Protein AF-A0A067L7Y5-F1 (afdb_monomer_lite)

Foldseek 3Di:
DPLPPFKAWAEWEDEDQDQPVVVVCCCVVVVWDWDDDDDPPPWDKTWTDDPPHYIYIYTNDDPVDDDDDDDDDPPDDDDDPVPDDDDTDTDIDGPDPVSSVLSVCLVVVVVVCVVPVVVVVNVVSVVVCVVVVNDDPFKKKWFDFPNDIDIFGQVDQPDPCSVQLVVLLVVLVVQLVVVPDDADLVPFDPPDDSVVSSVRLSRHNLNSNVSVQVVRPDQADETEMEIAADDDLRSLQSLLSVQQSSQHWYWYHYPPGIWIHHNSDTPCRSPD

Secondary structure (DSSP, 8-state):
--TTTTEEEEEEEEEES-HHHHHHHHHHHH--EEE-----TTS-EEEEEETTTEEEEEEEPPSS--PPPSPPPS-SPPP-GGGPPP--EEEEEES-HHHHHHHHHHHHHHHHHHHHT-HHHHHHHHHHHHHTT-PPPPPEEEEEETTEEEEEETT---STTHHHHHHHHHHHHHHHHHTT----GGGS-TTS-HHHHHHHGGG-HHHHHHHHHHHHSPTTSPEEEEESSPPPHHHHHHHHHHHHHTT--EEEE-SS-EEEEETTEETTTT--

Organism: Jatropha curcas (NCBI:txid180498)

InterPro domains:
  IPR029068 Glyoxalase/Bleomycin resistance protein/Dihydroxybiphenyl dioxygenase [G3DSA:3.10.180.10] (7-108)
  IPR029068 Glyoxalase/Bleomycin resistance protein/Dihydroxybiphenyl dioxygenase [SSF54593] (8-105)
  IPR032867 DYW domain [PF14432] (180-272)
  IPR037523 Vicinal oxygen chelate (VOC), core domain [PS51819] (8-139)

Radius of gyration: 24.88 Å; chains: 1; bounding box: 66×50×56 Å

Structure (mmCIF, N/CA/C/O backbone):
data_AF-A0A067L7Y5-F1
#
_entry.id   AF-A0A067L7Y5-F1
#
loop_
_atom_site.group_PDB
_atom_site.id
_atom_site.type_symbol
_atom_site.label_atom_id
_atom_site.label_alt_id
_atom_site.label_comp_id
_atom_site.label_asym_id
_atom_site.label_entity_id
_atom_site.label_seq_id
_atom_site.pdbx_PDB_ins_code
_atom_site.Cartn_x
_atom_site.Cartn_y
_atom_site.Cartn_z
_atom_site.occupancy
_atom_site.B_iso_or_equiv
_atom_site.auth_seq_id
_atom_site.auth_comp_id
_atom_site.auth_asym_id
_atom_site.auth_atom_id
_atom_site.pdbx_PDB_model_num
ATOM 1 N N . MET A 1 1 ? 2.069 -1.089 -12.551 1.00 33.53 1 MET A N 1
ATOM 2 C CA . MET A 1 1 ? 1.846 -1.749 -13.857 1.00 33.53 1 MET A CA 1
ATOM 3 C C . MET A 1 1 ? 3.212 -1.995 -14.468 1.00 33.53 1 MET A C 1
ATOM 5 O O . MET A 1 1 ? 4.066 -1.146 -14.261 1.00 33.53 1 MET A O 1
ATOM 9 N N . ALA A 1 2 ? 3.447 -3.137 -15.121 1.00 35.16 2 ALA A N 1
ATOM 10 C CA . ALA A 1 2 ? 4.746 -3.426 -15.728 1.00 35.16 2 ALA A CA 1
ATOM 11 C C . ALA A 1 2 ? 5.119 -2.311 -16.716 1.00 35.16 2 ALA A C 1
ATOM 13 O O . ALA A 1 2 ? 4.357 -2.015 -17.634 1.00 35.16 2 ALA A O 1
ATOM 14 N N . VAL A 1 3 ? 6.277 -1.701 -16.484 1.00 45.34 3 VAL A N 1
ATOM 15 C CA . VAL A 1 3 ? 6.881 -0.612 -17.271 1.00 45.34 3 VAL A CA 1
ATOM 16 C C . VAL A 1 3 ? 7.106 -1.031 -18.731 1.00 45.34 3 VAL A C 1
ATOM 18 O O . VAL A 1 3 ? 7.156 -0.216 -19.641 1.00 45.34 3 VAL A O 1
ATOM 21 N N . ALA A 1 4 ? 7.171 -2.341 -18.951 1.00 49.66 4 ALA A N 1
ATOM 22 C CA . ALA A 1 4 ? 7.561 -3.000 -20.179 1.00 49.66 4 ALA A CA 1
ATOM 23 C C . ALA A 1 4 ? 6.370 -3.572 -20.973 1.00 49.66 4 ALA A C 1
ATOM 25 O O . ALA A 1 4 ? 6.478 -4.663 -21.520 1.00 49.66 4 ALA A O 1
ATOM 26 N N . ARG A 1 5 ? 5.217 -2.884 -21.041 1.00 50.25 5 ARG A N 1
ATOM 27 C CA . ARG A 1 5 ? 4.076 -3.373 -21.855 1.00 50.25 5 ARG A CA 1
ATOM 28 C C . ARG A 1 5 ? 4.406 -3.539 -23.345 1.00 50.25 5 ARG A C 1
ATOM 30 O O . ARG A 1 5 ? 3.686 -4.254 -24.029 1.00 50.25 5 ARG A O 1
ATOM 37 N N . GLU A 1 6 ? 5.490 -2.925 -23.814 1.00 56.00 6 GLU A N 1
ATOM 38 C CA . GLU A 1 6 ? 5.948 -2.982 -25.207 1.00 56.00 6 GLU A CA 1
ATOM 39 C C . GLU A 1 6 ? 7.398 -3.477 -25.340 1.00 56.00 6 GLU A C 1
ATOM 41 O O . GLU A 1 6 ? 7.987 -3.369 -26.415 1.00 56.00 6 GLU A O 1
ATOM 46 N N . ALA A 1 7 ? 7.990 -4.014 -24.262 1.00 59.19 7 ALA A N 1
ATOM 47 C CA . ALA A 1 7 ? 9.317 -4.612 -24.343 1.00 59.19 7 ALA A CA 1
ATOM 48 C C . ALA A 1 7 ? 9.199 -6.109 -24.650 1.00 59.19 7 ALA A C 1
ATOM 50 O O . ALA A 1 7 ? 8.569 -6.855 -23.901 1.00 59.19 7 ALA A O 1
ATOM 51 N N . SER A 1 8 ? 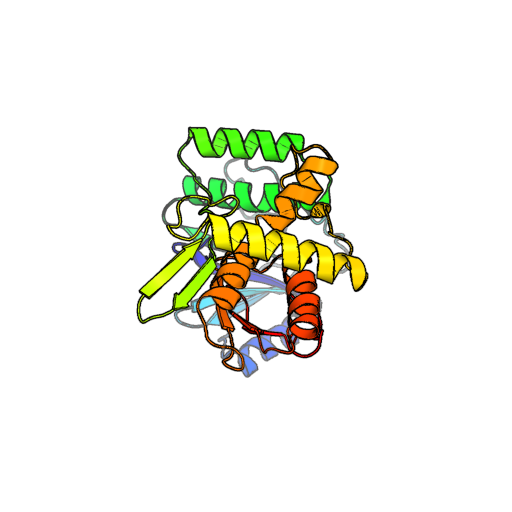9.829 -6.549 -25.734 1.00 65.06 8 SER A N 1
ATOM 52 C CA . SER A 1 8 ? 9.989 -7.964 -26.070 1.00 65.06 8 SER A CA 1
ATOM 53 C C . SER A 1 8 ? 11.386 -8.409 -25.683 1.00 65.06 8 SER A C 1
ATOM 55 O O . SER A 1 8 ? 12.369 -7.864 -26.172 1.00 65.06 8 SER A O 1
ATOM 57 N N . LEU A 1 9 ? 11.487 -9.378 -24.782 1.00 63.19 9 LEU A N 1
ATOM 58 C CA . LEU A 1 9 ? 12.770 -9.946 -24.390 1.00 63.19 9 LEU A CA 1
ATOM 59 C C . LEU A 1 9 ? 13.378 -10.701 -25.580 1.00 63.19 9 LEU A C 1
ATOM 61 O O . LEU A 1 9 ? 12.764 -11.631 -26.085 1.00 63.19 9 LEU A O 1
ATOM 65 N N . ASN A 1 10 ? 14.575 -10.305 -26.013 1.00 69.56 10 ASN A N 1
ATOM 66 C CA . ASN A 1 10 ? 15.262 -10.944 -27.136 1.00 69.56 10 ASN A CA 1
ATOM 67 C C . ASN A 1 10 ? 16.155 -12.070 -26.620 1.00 69.56 10 ASN A C 1
ATOM 69 O O . ASN A 1 10 ? 16.001 -13.231 -27.002 1.00 69.56 10 ASN A O 1
ATOM 73 N N . HIS A 1 11 ? 17.087 -11.722 -25.724 1.00 71.50 11 HIS A N 1
ATOM 74 C CA . HIS A 1 11 ? 17.996 -12.695 -25.137 1.00 71.50 11 HIS A CA 1
ATOM 75 C C . HIS A 1 11 ? 18.518 -12.303 -23.756 1.00 71.50 11 HIS A C 1
ATOM 77 O O . HIS A 1 11 ? 18.558 -11.131 -23.384 1.00 71.50 11 HIS A O 1
ATOM 83 N N . ILE A 1 12 ? 18.964 -13.299 -22.997 1.00 72.31 12 ILE A N 1
ATOM 84 C CA . ILE A 1 12 ? 19.611 -13.136 -21.691 1.00 72.31 12 ILE A CA 1
ATOM 85 C C . ILE A 1 12 ? 21.006 -13.744 -21.757 1.00 72.31 12 ILE A C 1
ATOM 87 O O . ILE A 1 12 ? 21.154 -14.848 -22.263 1.00 72.31 12 ILE A O 1
ATOM 91 N N . SER A 1 13 ? 22.005 -13.063 -21.199 1.00 75.88 13 SER A N 1
ATOM 92 C CA . SER A 1 13 ? 23.342 -13.594 -20.935 1.00 75.88 13 SER A CA 1
ATOM 93 C C . SER A 1 13 ? 23.602 -13.793 -19.465 1.00 75.88 13 SER A C 1
ATOM 95 O O . SER A 1 13 ? 23.349 -12.899 -18.652 1.00 75.88 13 SER A O 1
ATOM 97 N N . ARG A 1 14 ? 24.159 -14.956 -19.136 1.00 77.31 14 ARG A N 1
ATOM 98 C CA . ARG A 1 14 ? 24.498 -15.314 -17.767 1.00 77.31 14 ARG A CA 1
ATOM 99 C C . ARG A 1 14 ? 25.878 -15.946 -17.702 1.00 77.31 14 ARG A C 1
ATOM 101 O O . ARG A 1 14 ? 26.158 -16.904 -18.414 1.00 77.31 14 ARG A O 1
ATOM 108 N N . GLU A 1 15 ? 26.715 -15.460 -16.800 1.00 75.56 15 GLU A N 1
ATOM 109 C CA . GLU A 1 15 ? 28.000 -16.104 -16.533 1.00 75.56 15 GLU A CA 1
ATOM 110 C C . GLU A 1 15 ? 27.865 -17.198 -15.476 1.00 75.56 15 GLU A C 1
ATOM 112 O O . GLU A 1 15 ? 27.112 -17.069 -14.506 1.00 75.56 15 GLU A O 1
ATOM 117 N N . SER A 1 16 ? 28.633 -18.272 -15.637 1.00 74.62 16 SER A N 1
ATOM 118 C CA . SER A 1 16 ? 28.692 -19.372 -14.677 1.00 74.62 16 SER A CA 1
ATOM 119 C C . SER A 1 16 ? 30.093 -19.966 -14.626 1.00 74.62 16 SER A C 1
ATOM 121 O O . SER A 1 16 ? 30.754 -20.103 -15.652 1.00 74.62 16 SER A O 1
ATOM 123 N N . SER A 1 17 ? 30.534 -20.380 -13.437 1.00 76.00 17 SER A N 1
ATOM 124 C CA . SER A 1 17 ? 31.728 -21.228 -13.293 1.00 76.00 17 SER A CA 1
ATOM 125 C C . SER A 1 17 ? 31.505 -22.651 -13.819 1.00 76.00 17 SER A C 1
ATOM 127 O O . SER A 1 17 ? 32.458 -23.396 -13.992 1.00 76.00 17 SER A O 1
ATOM 129 N N . ASP A 1 18 ? 30.247 -23.035 -14.042 1.00 79.81 18 ASP A N 1
ATOM 130 C CA . ASP A 1 18 ? 29.850 -24.321 -14.608 1.00 79.81 18 ASP A CA 1
ATOM 131 C C . ASP A 1 18 ? 28.659 -24.103 -15.552 1.00 79.81 18 ASP A C 1
ATOM 133 O O . ASP A 1 18 ? 27.488 -24.110 -15.153 1.00 79.81 18 ASP A O 1
ATOM 137 N N . ILE A 1 19 ? 28.968 -23.798 -16.814 1.00 83.25 19 ILE A N 1
ATOM 138 C CA . ILE A 1 19 ? 27.959 -23.515 -17.843 1.00 83.25 19 ILE A CA 1
ATOM 139 C C . ILE A 1 19 ? 27.185 -24.767 -18.259 1.00 83.25 19 ILE A C 1
ATOM 141 O O . ILE A 1 19 ? 26.018 -24.655 -18.619 1.00 83.25 19 ILE A O 1
ATOM 145 N N . ARG A 1 20 ? 27.787 -25.962 -18.175 1.00 90.12 20 ARG A N 1
ATOM 146 C CA . ARG A 1 20 ? 27.157 -27.224 -18.598 1.00 90.12 20 ARG A CA 1
ATOM 147 C C . ARG A 1 20 ? 26.095 -27.665 -17.601 1.00 90.12 20 ARG A C 1
ATOM 149 O O . ARG A 1 20 ? 24.975 -27.962 -18.009 1.00 90.12 20 ARG A O 1
ATOM 156 N N . ARG A 1 21 ? 26.399 -27.635 -16.299 1.00 86.56 21 ARG A N 1
ATOM 157 C CA . ARG A 1 21 ? 25.401 -27.910 -15.254 1.00 86.56 21 ARG A CA 1
ATOM 158 C C . ARG A 1 21 ? 24.219 -26.952 -15.349 1.00 86.56 21 ARG A C 1
ATOM 160 O O . ARG A 1 21 ? 23.069 -27.372 -15.238 1.00 86.56 21 ARG A O 1
ATOM 167 N N . LEU A 1 22 ? 24.503 -25.667 -15.551 1.00 81.88 22 LEU A N 1
ATOM 168 C CA . LEU A 1 22 ? 23.469 -24.648 -15.657 1.00 81.88 22 LEU A CA 1
ATOM 169 C C . LEU A 1 22 ? 22.644 -24.796 -16.944 1.00 81.88 22 LEU A C 1
ATOM 171 O O . LEU A 1 22 ? 21.427 -24.638 -16.898 1.00 81.88 22 LEU A O 1
ATOM 175 N N . ALA A 1 23 ? 23.274 -25.160 -18.064 1.00 86.75 23 ALA A N 1
ATOM 176 C CA . ALA A 1 23 ? 22.566 -25.473 -19.300 1.00 86.75 23 ALA A CA 1
ATOM 177 C C . ALA A 1 23 ? 21.599 -26.643 -19.108 1.00 86.75 23 ALA A C 1
ATOM 179 O O . ALA A 1 23 ? 20.427 -26.521 -19.451 1.00 86.75 23 ALA A O 1
ATOM 180 N N . ASN A 1 24 ? 22.055 -27.735 -18.490 1.00 86.50 24 ASN A N 1
ATOM 181 C CA . ASN A 1 24 ? 21.210 -28.898 -18.215 1.00 86.50 24 ASN A CA 1
ATOM 182 C C . ASN A 1 24 ? 20.001 -28.533 -17.351 1.00 86.50 24 ASN A C 1
ATOM 184 O O . ASN A 1 24 ? 18.891 -28.929 -17.679 1.00 86.50 24 ASN A O 1
ATOM 188 N N . PHE A 1 25 ? 20.182 -27.697 -16.324 1.00 85.00 25 PHE A N 1
ATOM 189 C CA . PHE A 1 25 ? 19.064 -27.184 -15.530 1.00 85.00 25 PHE A CA 1
ATOM 190 C C . PHE A 1 25 ? 18.017 -26.456 -16.391 1.00 85.00 25 PHE A C 1
ATOM 192 O O . PHE A 1 25 ? 16.825 -26.716 -16.250 1.00 85.00 25 PHE A O 1
ATOM 199 N N . TYR A 1 26 ? 18.431 -25.574 -17.307 1.00 79.38 26 TYR A N 1
ATOM 200 C CA . TYR A 1 26 ? 17.479 -24.874 -18.179 1.00 79.38 26 TYR A CA 1
ATOM 201 C C . TYR A 1 26 ? 16.801 -25.801 -19.193 1.00 79.38 26 TYR A C 1
ATOM 203 O O . TYR A 1 26 ? 15.614 -25.631 -19.473 1.00 79.38 26 TYR A O 1
ATOM 211 N N . LYS A 1 27 ? 17.518 -26.805 -19.700 1.00 84.62 27 LYS A N 1
ATOM 212 C CA . LYS A 1 27 ? 16.956 -27.828 -20.590 1.00 84.62 27 LYS A CA 1
ATOM 213 C C . LYS A 1 27 ? 15.916 -28.684 -19.859 1.00 84.62 27 LYS A C 1
ATOM 215 O O . LYS A 1 27 ? 14.806 -28.841 -20.347 1.00 84.62 27 LYS A O 1
ATOM 220 N N . GLU A 1 28 ? 16.241 -29.178 -18.666 1.00 81.94 28 GLU A N 1
ATOM 221 C CA . GLU A 1 28 ? 15.386 -30.091 -17.894 1.00 81.94 28 GLU A CA 1
ATOM 222 C C . GLU A 1 28 ? 14.165 -29.401 -17.279 1.00 81.94 28 GLU A C 1
ATOM 224 O O . GLU A 1 28 ? 13.063 -29.942 -17.321 1.00 81.94 28 GLU A O 1
ATOM 229 N N . ILE A 1 29 ? 14.350 -28.214 -16.696 1.00 81.56 29 ILE A N 1
ATOM 230 C CA . ILE A 1 29 ? 13.288 -27.540 -15.937 1.00 81.56 29 ILE A CA 1
ATOM 231 C C . ILE A 1 29 ? 12.410 -26.676 -16.836 1.00 81.56 29 ILE A C 1
ATOM 233 O O . ILE A 1 29 ? 11.205 -26.579 -16.610 1.00 81.56 29 ILE A O 1
ATOM 237 N N . PHE A 1 30 ? 13.008 -26.034 -17.840 1.00 72.81 30 PHE A N 1
ATOM 238 C CA . PHE A 1 30 ? 12.328 -25.033 -18.660 1.00 72.81 30 PHE A CA 1
ATOM 239 C C . PHE A 1 30 ? 12.199 -25.434 -20.132 1.00 72.81 30 PHE A C 1
ATOM 241 O O . PHE A 1 30 ? 11.603 -24.683 -20.897 1.00 72.81 30 PHE A O 1
ATOM 248 N N . GLY A 1 31 ? 12.718 -26.600 -20.532 1.00 80.50 31 GLY A N 1
ATOM 249 C CA . GLY A 1 31 ? 12.566 -27.114 -21.893 1.00 80.50 31 GLY A CA 1
ATOM 250 C C . GLY A 1 31 ? 13.371 -26.352 -22.945 1.00 80.50 31 GLY A C 1
ATOM 251 O O . GLY A 1 31 ? 12.973 -26.323 -24.104 1.00 80.50 31 GLY A O 1
ATOM 252 N N . PHE A 1 32 ? 14.472 -25.700 -22.561 1.00 86.25 32 PHE A N 1
ATOM 253 C CA . PHE A 1 32 ? 15.358 -25.058 -23.533 1.00 86.25 32 PHE A CA 1
ATOM 254 C C . PHE A 1 32 ? 16.038 -26.092 -24.438 1.00 86.25 32 PHE A C 1
ATOM 256 O O . PHE A 1 32 ? 16.391 -27.188 -24.003 1.00 86.25 32 PHE A O 1
ATOM 263 N N . GLU A 1 33 ? 16.307 -25.695 -25.675 1.00 89.19 33 GLU A N 1
ATOM 264 C CA . GLU A 1 33 ? 17.065 -26.474 -26.651 1.00 89.19 33 GLU A CA 1
ATOM 265 C C . GLU A 1 33 ? 18.444 -25.850 -26.852 1.00 89.19 33 GLU A C 1
ATOM 267 O O . GLU A 1 33 ? 18.574 -24.634 -26.943 1.00 89.19 33 GLU A O 1
ATOM 272 N N . GLU A 1 34 ? 19.490 -26.669 -26.906 1.00 88.62 34 GLU A N 1
ATOM 273 C CA . GLU A 1 34 ? 20.844 -26.184 -27.183 1.00 88.62 34 GLU A CA 1
ATOM 274 C C . GLU A 1 34 ? 21.022 -25.981 -28.687 1.00 88.62 34 GLU A C 1
ATOM 276 O O . GLU A 1 34 ? 20.722 -26.881 -29.470 1.00 88.62 34 GLU A O 1
ATOM 281 N N . ILE A 1 35 ? 21.496 -24.798 -29.076 1.00 86.38 35 ILE A N 1
ATOM 282 C CA . ILE A 1 35 ? 21.742 -24.419 -30.470 1.00 86.38 35 ILE A CA 1
ATOM 283 C C . ILE A 1 35 ? 23.236 -24.198 -30.702 1.00 86.38 35 ILE A C 1
ATOM 285 O O . ILE A 1 35 ? 24.003 -23.986 -29.760 1.00 86.38 35 ILE A O 1
ATOM 289 N N . GLU A 1 36 ? 23.650 -24.244 -31.967 1.00 82.44 36 GLU A N 1
ATOM 290 C CA . GLU A 1 36 ? 25.042 -24.012 -32.347 1.00 82.44 36 GLU A CA 1
ATOM 291 C C . GLU A 1 36 ? 25.484 -22.596 -31.949 1.00 82.44 36 GLU A C 1
ATOM 293 O O . GLU A 1 36 ? 24.812 -21.605 -32.245 1.00 82.44 36 GLU A O 1
ATOM 298 N N . SER A 1 37 ? 26.616 -22.511 -31.252 1.00 74.38 37 SER A N 1
ATOM 299 C CA . SER A 1 37 ? 27.244 -21.252 -30.859 1.00 74.38 37 SER A CA 1
ATOM 300 C C . SER A 1 37 ? 28.522 -21.025 -31.671 1.00 74.38 37 SER A C 1
ATOM 302 O O . SER A 1 37 ? 29.263 -21.989 -31.881 1.00 74.38 37 SER A O 1
ATOM 304 N N . PRO A 1 38 ? 28.842 -19.776 -32.058 1.00 74.50 38 PRO A N 1
ATOM 305 C CA . PRO A 1 38 ? 30.130 -19.445 -32.664 1.00 74.50 38 PRO A CA 1
ATOM 306 C C . PRO A 1 38 ? 31.316 -19.866 -31.785 1.00 74.50 38 PRO A C 1
ATOM 308 O O . PRO A 1 38 ? 31.192 -19.947 -30.562 1.00 74.50 38 PRO A O 1
ATOM 311 N N . ASP A 1 39 ? 32.475 -20.095 -32.399 1.00 74.19 39 ASP A N 1
ATOM 312 C CA . ASP A 1 39 ? 33.712 -20.321 -31.652 1.00 74.19 39 ASP A CA 1
ATOM 313 C C . ASP A 1 39 ? 34.230 -18.991 -31.081 1.00 74.19 39 ASP A C 1
ATOM 315 O O . ASP A 1 39 ? 34.485 -18.034 -31.815 1.00 74.19 39 ASP A O 1
ATOM 319 N N . PHE A 1 40 ? 34.363 -18.932 -29.756 1.00 66.62 40 PHE A N 1
ATOM 320 C CA . PHE A 1 40 ? 34.821 -17.753 -29.019 1.00 66.62 40 PHE A CA 1
ATOM 321 C C . PHE A 1 40 ? 36.263 -17.896 -28.500 1.00 66.62 40 PHE A C 1
ATOM 323 O O . PHE A 1 40 ? 36.704 -17.078 -27.684 1.00 66.62 40 PHE A O 1
ATOM 330 N N . GLY A 1 41 ? 37.012 -18.896 -28.978 1.00 75.81 41 GLY A N 1
ATOM 331 C CA . GLY A 1 41 ? 38.415 -19.108 -28.639 1.00 75.81 41 GLY A CA 1
ATOM 332 C C . GLY A 1 41 ? 38.595 -19.652 -27.222 1.00 75.81 41 GLY A C 1
ATOM 333 O O . GLY A 1 41 ? 38.224 -20.784 -26.928 1.00 75.81 41 GLY A O 1
ATOM 334 N N . GLU A 1 42 ? 39.190 -18.859 -26.328 1.00 69.00 42 GLU A N 1
ATOM 335 C CA . GLU A 1 42 ? 39.604 -19.316 -24.988 1.00 69.00 42 GLU A CA 1
ATOM 336 C C . GLU A 1 42 ? 38.450 -19.564 -24.001 1.00 69.00 42 GLU A C 1
ATOM 338 O O . GLU A 1 42 ? 38.674 -20.144 -22.940 1.00 69.00 42 GLU A O 1
ATOM 343 N N . PHE A 1 43 ? 37.222 -19.151 -24.328 1.00 67.56 43 PHE A N 1
ATOM 344 C CA . PHE A 1 43 ? 36.071 -19.243 -23.428 1.00 67.56 43 PHE A CA 1
ATOM 345 C C . PHE A 1 43 ? 34.956 -20.075 -24.033 1.00 67.56 43 PHE A C 1
ATOM 347 O O . PHE A 1 43 ? 34.591 -19.907 -25.198 1.00 67.56 43 PHE A O 1
ATOM 354 N N . LYS A 1 44 ? 34.346 -20.923 -23.207 1.00 78.88 44 LYS A N 1
ATOM 355 C CA . LYS A 1 44 ? 33.189 -21.709 -23.629 1.00 78.88 44 LYS A CA 1
ATOM 356 C C . LYS A 1 44 ? 31.899 -20.915 -23.477 1.00 78.88 44 LYS A C 1
ATOM 358 O O . LYS A 1 44 ? 31.668 -20.245 -22.469 1.00 78.88 44 LYS A O 1
ATOM 363 N N . VAL A 1 45 ? 31.024 -21.054 -24.466 1.00 80.81 45 VAL A N 1
ATOM 364 C CA . VAL A 1 45 ? 29.679 -20.482 -24.454 1.00 80.81 45 VAL A CA 1
ATOM 365 C C . VAL A 1 45 ? 28.686 -21.572 -24.848 1.00 80.81 45 VAL A C 1
ATOM 367 O O . VAL A 1 45 ? 28.975 -22.378 -25.725 1.00 80.81 45 VAL A O 1
ATOM 370 N N . ILE A 1 46 ? 27.531 -21.627 -24.185 1.00 83.19 46 ILE A N 1
ATOM 371 C CA . ILE A 1 46 ? 26.411 -22.490 -24.586 1.00 83.19 46 ILE A CA 1
ATOM 372 C C . ILE A 1 46 ? 25.236 -21.596 -24.944 1.00 83.19 46 ILE A C 1
ATOM 374 O O . ILE A 1 46 ? 24.800 -20.800 -24.111 1.00 83.19 46 ILE A O 1
ATOM 378 N N . TRP A 1 47 ? 24.728 -21.719 -26.169 1.00 85.62 47 TRP A N 1
ATOM 379 C CA . TRP A 1 47 ? 23.513 -21.038 -26.601 1.00 85.62 47 TRP A CA 1
ATOM 380 C C . TRP A 1 47 ? 22.322 -21.971 -26.441 1.00 85.62 47 TRP A C 1
ATOM 382 O O . TRP A 1 47 ? 22.340 -23.126 -26.858 1.00 85.62 47 TRP A O 1
ATOM 392 N N . LEU A 1 48 ? 21.286 -21.454 -25.805 1.00 81.88 48 LEU A N 1
ATOM 393 C CA . LEU A 1 48 ? 20.032 -22.123 -25.545 1.00 81.88 48 LEU A CA 1
ATOM 394 C C . LEU A 1 48 ? 18.911 -21.293 -26.163 1.00 81.88 48 LEU A C 1
ATOM 396 O O . LEU A 1 48 ? 18.900 -20.069 -26.052 1.00 81.88 48 LEU A O 1
ATOM 400 N N . ASN A 1 49 ? 17.943 -21.949 -26.775 1.00 83.25 49 ASN A N 1
ATOM 401 C CA . ASN A 1 49 ? 16.760 -21.321 -27.327 1.00 83.25 49 ASN A CA 1
ATOM 402 C C . ASN A 1 49 ? 15.523 -21.908 -26.657 1.00 83.25 49 ASN A C 1
ATOM 404 O O . ASN A 1 49 ? 15.386 -23.127 -26.566 1.00 83.25 49 ASN A O 1
ATOM 408 N N . LEU A 1 50 ? 14.620 -21.042 -26.206 1.00 80.94 50 LEU A N 1
ATOM 409 C CA . LEU A 1 50 ? 13.267 -21.446 -25.856 1.00 80.94 50 LEU A CA 1
ATOM 410 C C . LEU A 1 50 ? 12.353 -21.006 -27.004 1.00 80.94 50 LEU A C 1
ATOM 412 O O . LEU A 1 50 ? 12.135 -19.798 -27.162 1.00 80.94 50 LEU A O 1
ATOM 416 N N . PRO A 1 51 ? 11.847 -21.943 -27.829 1.00 74.50 51 PRO A N 1
ATOM 417 C CA . PRO A 1 51 ? 11.076 -21.603 -29.016 1.00 74.50 51 PRO A CA 1
ATOM 418 C C . PRO A 1 51 ? 9.942 -20.620 -28.711 1.00 74.50 51 PRO A C 1
ATOM 420 O O . PRO A 1 51 ? 9.175 -20.814 -27.772 1.00 74.50 51 PRO A O 1
ATOM 423 N N . GLN A 1 52 ? 9.833 -19.570 -29.530 1.00 62.22 52 GLN A N 1
ATOM 424 C CA . GLN A 1 52 ? 8.808 -18.516 -29.433 1.00 62.22 52 GLN A CA 1
ATOM 425 C C . GLN A 1 52 ? 8.883 -17.620 -28.180 1.00 62.22 52 GLN A C 1
ATOM 427 O O . GLN A 1 52 ? 7.998 -16.787 -27.992 1.00 62.22 52 GLN A O 1
ATOM 432 N N . ALA A 1 53 ? 9.923 -17.750 -27.349 1.00 72.88 53 ALA A N 1
ATOM 433 C CA . ALA A 1 53 ? 10.106 -16.923 -26.159 1.00 72.88 53 ALA A CA 1
ATOM 434 C C . ALA A 1 53 ? 11.340 -16.016 -26.269 1.00 72.88 53 ALA A C 1
ATOM 436 O O . ALA A 1 53 ? 11.191 -14.826 -26.525 1.00 72.88 53 ALA A O 1
ATOM 437 N N . PHE A 1 54 ? 12.541 -16.554 -26.047 1.00 73.88 54 PHE A N 1
ATOM 438 C CA . PHE A 1 54 ? 13.799 -15.801 -26.065 1.00 73.88 54 PHE A CA 1
ATOM 439 C C . PHE A 1 54 ? 15.007 -16.748 -26.086 1.00 73.88 54 PHE A C 1
ATOM 441 O O . PHE A 1 54 ? 14.902 -17.926 -25.728 1.00 73.88 54 PHE A O 1
ATOM 448 N N . SER A 1 55 ? 16.174 -16.209 -26.437 1.00 78.25 55 SER A N 1
ATOM 449 C CA . SER A 1 55 ? 17.444 -16.945 -26.409 1.00 78.25 55 SER A CA 1
ATOM 450 C C . SER A 1 55 ? 18.210 -16.711 -25.102 1.00 78.25 55 SER A C 1
ATOM 452 O O . SER A 1 55 ? 18.191 -15.628 -24.524 1.00 78.25 55 SER A O 1
ATOM 454 N N . LEU A 1 56 ? 18.930 -17.711 -24.615 1.00 75.81 56 LEU A N 1
ATOM 455 C CA . LEU A 1 56 ? 19.788 -17.627 -23.437 1.00 75.81 56 LEU A CA 1
ATOM 456 C C . LEU A 1 56 ? 21.186 -18.105 -23.808 1.00 75.81 56 LEU A C 1
ATOM 458 O O . LEU A 1 56 ? 21.355 -19.241 -24.225 1.00 75.81 56 LEU A O 1
ATOM 462 N N . HIS A 1 57 ? 22.202 -17.279 -23.596 1.00 77.62 57 HIS A N 1
ATOM 463 C CA . HIS A 1 57 ? 23.596 -17.712 -23.712 1.00 77.62 57 HIS A CA 1
ATOM 464 C C . HIS A 1 57 ? 24.299 -17.725 -22.359 1.00 77.62 57 HIS A C 1
ATOM 466 O O . HIS A 1 57 ? 24.165 -16.806 -21.550 1.00 77.62 57 HIS A O 1
ATOM 472 N N . LEU A 1 58 ? 25.008 -18.821 -22.096 1.00 77.12 58 LEU A N 1
ATOM 473 C CA . LEU A 1 58 ? 25.743 -19.066 -20.863 1.00 77.12 58 LEU A CA 1
ATOM 474 C C . LEU A 1 58 ? 27.231 -18.965 -21.141 1.00 77.12 58 LEU A C 1
ATOM 476 O O . LEU A 1 58 ? 27.745 -19.718 -21.963 1.00 77.12 58 LEU A O 1
ATOM 480 N N . ILE A 1 59 ? 27.907 -18.058 -20.447 1.00 78.88 59 ILE A N 1
ATOM 481 C CA . ILE A 1 59 ? 29.318 -17.745 -20.680 1.00 78.88 59 ILE A CA 1
ATOM 482 C C . ILE A 1 59 ? 30.155 -18.308 -19.530 1.00 78.88 59 ILE A C 1
ATOM 484 O O . ILE A 1 59 ? 29.816 -18.139 -18.354 1.00 78.88 59 ILE A O 1
ATOM 488 N N . GLU A 1 60 ? 31.239 -19.005 -19.864 1.00 74.50 60 GLU A N 1
ATOM 489 C CA . GLU A 1 60 ? 32.189 -19.517 -18.882 1.00 74.50 60 GLU A CA 1
ATOM 490 C C . GLU A 1 60 ? 32.860 -18.368 -18.133 1.00 74.50 60 GLU A C 1
ATOM 492 O O . GLU A 1 60 ? 33.414 -17.437 -18.721 1.00 74.50 60 GLU A O 1
ATOM 497 N N . ARG A 1 61 ? 32.804 -18.433 -16.804 1.00 67.56 61 ARG A N 1
ATOM 498 C CA . ARG A 1 61 ? 33.416 -17.430 -15.943 1.00 67.56 61 ARG A CA 1
ATOM 499 C C . ARG A 1 61 ? 34.930 -17.633 -15.890 1.00 67.56 61 ARG A C 1
ATOM 501 O O . ARG A 1 61 ? 35.398 -18.648 -15.383 1.00 67.56 61 ARG A O 1
ATOM 508 N N . SER A 1 62 ? 35.689 -16.627 -16.320 1.00 61.44 62 SER A N 1
ATOM 509 C CA . SER A 1 62 ? 37.143 -16.587 -16.131 1.00 61.44 62 SER A CA 1
ATOM 510 C C . SER A 1 62 ? 37.506 -16.348 -14.663 1.00 61.44 62 SER A C 1
ATOM 512 O O . SER A 1 62 ? 37.004 -15.415 -14.036 1.00 61.44 62 SER A O 1
ATOM 514 N N . SER A 1 63 ? 38.418 -17.154 -14.118 1.00 51.09 63 SER A N 1
ATOM 515 C CA . SER A 1 63 ? 38.962 -16.992 -12.761 1.00 51.09 63 SER A CA 1
ATOM 516 C C . SER A 1 63 ? 40.010 -15.875 -12.646 1.00 51.09 63 SER A C 1
ATOM 518 O O . SER A 1 63 ? 40.369 -15.489 -11.535 1.00 51.09 63 SER A O 1
ATOM 520 N N . ILE A 1 64 ? 40.491 -15.346 -13.776 1.00 54.12 64 ILE A N 1
ATOM 521 C CA . ILE A 1 64 ? 41.577 -14.354 -13.847 1.00 54.12 64 ILE A CA 1
ATOM 522 C C . ILE A 1 64 ? 41.015 -12.926 -13.987 1.00 54.12 64 ILE A C 1
ATOM 524 O O . ILE A 1 64 ? 41.686 -11.944 -13.669 1.00 54.12 64 ILE A O 1
ATOM 528 N N . THR A 1 65 ? 39.754 -12.788 -14.406 1.00 50.31 65 THR A N 1
ATOM 529 C CA . THR A 1 65 ? 39.137 -11.492 -14.702 1.00 50.31 65 THR A CA 1
ATOM 530 C C . THR A 1 65 ? 38.317 -10.996 -13.507 1.00 50.31 65 THR A C 1
ATOM 532 O O . THR A 1 65 ? 37.261 -11.542 -13.190 1.00 50.31 65 THR A O 1
ATOM 535 N N . LYS A 1 66 ? 38.775 -9.930 -12.835 1.00 42.75 66 LYS A N 1
ATOM 536 C CA . LYS A 1 66 ? 37.926 -9.164 -11.906 1.00 42.75 66 LYS A CA 1
ATOM 537 C C . LYS A 1 66 ? 36.930 -8.345 -12.729 1.00 42.75 66 LYS A C 1
ATOM 539 O O . LYS A 1 66 ? 37.329 -7.415 -13.420 1.00 42.75 66 LYS A O 1
ATOM 544 N N . LEU A 1 67 ? 35.652 -8.697 -12.652 1.00 42.97 67 LEU A N 1
ATOM 545 C CA . LEU A 1 67 ? 34.565 -7.945 -13.280 1.00 42.97 67 LEU A CA 1
ATOM 546 C C . LEU A 1 67 ? 34.211 -6.730 -12.405 1.00 42.97 67 LEU A C 1
ATOM 548 O O . LEU A 1 67 ? 33.937 -6.927 -11.219 1.00 42.97 67 LEU A O 1
ATOM 552 N N . PRO A 1 68 ? 34.193 -5.494 -12.929 1.00 37.94 68 PRO A N 1
ATOM 553 C CA . PRO A 1 68 ? 33.500 -4.395 -12.269 1.00 37.94 68 PRO A CA 1
ATOM 554 C C . PRO A 1 68 ? 31.986 -4.460 -12.551 1.00 37.94 68 PRO A C 1
ATOM 556 O O . PRO A 1 68 ? 31.566 -4.666 -13.688 1.00 37.94 68 PRO A O 1
ATOM 559 N N . GLU A 1 69 ? 31.168 -4.267 -11.513 1.00 37.53 69 GLU A N 1
ATOM 560 C CA . GLU A 1 69 ? 29.718 -4.039 -11.616 1.00 37.53 69 GLU A CA 1
ATOM 561 C C . GLU A 1 69 ? 29.426 -2.530 -11.778 1.00 37.53 69 GLU A C 1
ATOM 563 O O . GLU A 1 69 ? 29.987 -1.718 -11.044 1.00 37.53 69 GLU A O 1
ATOM 568 N N . GLY A 1 70 ? 28.512 -2.145 -12.683 1.00 37.34 70 GLY A N 1
ATOM 569 C CA . GLY A 1 70 ? 27.906 -0.795 -12.730 1.00 37.34 70 GLY A CA 1
ATOM 570 C C . GLY A 1 70 ? 28.145 0.023 -14.015 1.00 37.34 70 GLY A C 1
ATOM 571 O O . GLY A 1 70 ? 29.067 -0.272 -14.763 1.00 37.34 70 GLY A O 1
ATOM 572 N N . PRO A 1 71 ? 27.286 1.017 -14.322 1.00 34.91 71 PRO A N 1
ATOM 573 C CA . PRO A 1 71 ? 26.797 1.317 -15.672 1.00 34.91 71 PRO A CA 1
ATOM 574 C C . PRO A 1 71 ? 27.805 2.077 -16.545 1.00 34.91 71 PRO A C 1
ATOM 576 O O . PRO A 1 71 ? 28.356 3.092 -16.124 1.00 34.91 71 PRO A O 1
ATOM 579 N N . TYR A 1 72 ? 27.984 1.645 -17.797 1.00 36.16 72 TYR A N 1
ATOM 580 C CA . TYR A 1 72 ? 28.714 2.429 -18.797 1.00 36.16 72 TYR A CA 1
ATOM 581 C C . TYR A 1 72 ? 27.781 3.414 -19.521 1.00 36.16 72 TYR A C 1
ATOM 583 O O . TYR A 1 72 ? 26.634 3.099 -19.842 1.00 36.16 72 TYR A O 1
ATOM 591 N N . SER A 1 73 ? 28.298 4.624 -19.737 1.00 38.91 73 SER A N 1
ATOM 592 C CA . SER A 1 73 ? 27.631 5.800 -20.306 1.00 38.91 73 SER A CA 1
ATOM 593 C C . SER A 1 73 ? 27.103 5.576 -21.730 1.00 38.91 73 SER A C 1
ATOM 595 O O . SER A 1 73 ? 27.823 5.099 -22.604 1.00 38.91 73 SER A O 1
ATOM 597 N N . ALA A 1 74 ? 25.870 6.020 -21.989 1.00 34.91 74 ALA A N 1
ATOM 598 C CA . ALA A 1 74 ? 25.186 5.983 -23.287 1.00 34.91 74 ALA A CA 1
ATOM 599 C C . ALA A 1 74 ? 25.672 7.059 -24.290 1.00 34.91 74 ALA A C 1
ATOM 601 O O . ALA A 1 74 ? 24.873 7.608 -25.044 1.00 34.91 74 ALA A O 1
ATOM 602 N N . THR A 1 75 ? 26.963 7.408 -24.291 1.00 33.19 75 THR A N 1
ATOM 603 C CA . THR A 1 75 ? 27.507 8.523 -25.095 1.00 33.19 75 THR A CA 1
ATOM 604 C C . THR A 1 75 ? 28.392 8.100 -26.269 1.00 33.19 75 THR A C 1
ATOM 606 O O . THR A 1 75 ? 29.144 8.923 -26.785 1.00 33.19 75 THR A O 1
ATOM 609 N N . SER A 1 76 ? 28.327 6.856 -26.749 1.00 36.53 76 SER A N 1
ATOM 610 C CA . SER A 1 76 ? 28.950 6.531 -28.041 1.00 36.53 76 SER A CA 1
ATOM 611 C C . SER A 1 76 ? 28.199 5.466 -28.838 1.00 36.53 76 SER A C 1
ATOM 613 O O . SER A 1 76 ? 27.827 4.439 -28.267 1.00 36.53 76 SER A O 1
ATOM 615 N N . PRO A 1 77 ? 27.987 5.686 -30.151 1.00 36.69 77 PRO A N 1
ATOM 616 C CA . PRO A 1 77 ? 27.557 4.636 -31.061 1.00 36.69 77 PRO A CA 1
ATOM 617 C C . PRO A 1 77 ? 28.630 3.540 -31.115 1.00 36.69 77 PRO A C 1
ATOM 619 O O . PRO A 1 77 ? 29.828 3.811 -31.062 1.00 36.69 77 PRO A O 1
ATOM 622 N N . VAL A 1 78 ? 28.155 2.300 -31.155 1.00 37.66 78 VAL A N 1
ATOM 623 C CA . VAL A 1 78 ? 28.898 1.051 -30.949 1.00 37.66 78 VAL A CA 1
ATOM 624 C C . VAL A 1 78 ? 30.189 0.981 -31.783 1.00 37.66 78 VAL A C 1
ATOM 626 O O . VAL A 1 78 ? 30.143 0.947 -33.011 1.00 37.66 78 VAL A O 1
ATOM 629 N N . LEU A 1 79 ? 31.333 0.916 -31.092 1.00 37.94 79 LEU A N 1
ATOM 630 C CA . LEU A 1 79 ? 32.582 0.335 -31.598 1.00 37.94 79 LEU A CA 1
ATOM 631 C C . LEU A 1 79 ? 32.418 -1.188 -31.699 1.00 37.94 79 LEU A C 1
ATOM 633 O O . LEU A 1 79 ? 31.707 -1.774 -30.886 1.00 37.94 79 LEU A O 1
ATOM 637 N N . ASP A 1 80 ? 33.077 -1.780 -32.700 1.00 43.16 80 ASP A N 1
ATOM 638 C CA . ASP A 1 80 ? 33.195 -3.217 -32.999 1.00 43.16 80 ASP A CA 1
ATOM 639 C C . ASP A 1 80 ? 32.786 -4.160 -31.829 1.00 43.16 80 ASP A C 1
ATOM 641 O O . ASP A 1 80 ? 33.390 -4.094 -30.751 1.00 43.16 80 ASP A O 1
ATOM 645 N N . PRO A 1 81 ? 31.782 -5.051 -32.019 1.00 42.50 81 PRO A N 1
ATOM 646 C CA . PRO A 1 81 ? 31.277 -5.982 -30.999 1.00 42.50 81 PRO A CA 1
ATOM 647 C C . PRO A 1 81 ? 32.344 -6.827 -30.289 1.00 42.50 81 PRO A C 1
ATOM 649 O O . PRO A 1 81 ? 32.091 -7.339 -29.196 1.00 42.50 81 PRO A O 1
ATOM 652 N N . SER A 1 82 ? 33.532 -6.966 -30.883 1.00 39.81 82 SER A N 1
ATOM 653 C CA . SER A 1 82 ? 34.695 -7.633 -30.291 1.00 39.81 82 SER A CA 1
ATOM 654 C C . SER A 1 82 ? 35.198 -6.976 -28.989 1.00 39.81 82 SER A C 1
ATOM 656 O O . SER A 1 82 ? 35.838 -7.651 -28.178 1.00 39.81 82 SER A O 1
ATOM 658 N N . HIS A 1 83 ? 34.852 -5.707 -28.734 1.00 40.09 83 HIS A N 1
ATOM 659 C CA . HIS A 1 83 ? 35.303 -4.922 -27.576 1.00 40.09 83 HIS A CA 1
ATOM 660 C C . HIS A 1 83 ? 34.259 -4.739 -26.462 1.00 40.09 83 HIS A C 1
ATOM 662 O O . HIS A 1 83 ? 34.529 -4.046 -25.477 1.00 40.09 83 HIS A O 1
ATOM 668 N N . LEU A 1 84 ? 33.074 -5.347 -26.576 1.00 41.75 84 LEU A N 1
ATOM 669 C CA . LEU A 1 84 ? 32.050 -5.248 -25.534 1.00 41.75 84 LEU A CA 1
ATOM 670 C C . LEU A 1 84 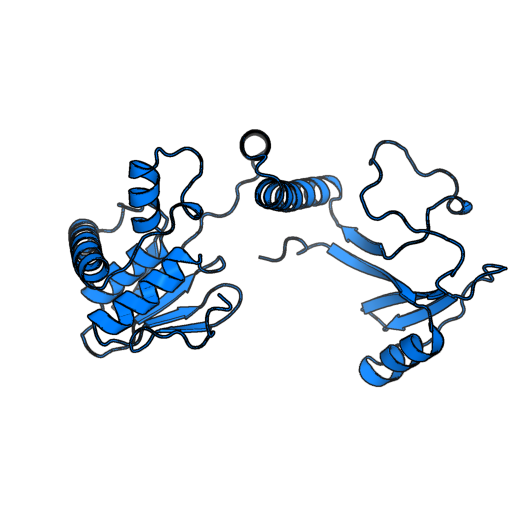? 32.484 -6.019 -24.266 1.00 41.75 84 LEU A C 1
ATOM 672 O O . LEU A 1 84 ? 32.777 -7.217 -24.354 1.00 41.75 84 LEU A O 1
ATOM 676 N N . PRO A 1 85 ? 32.514 -5.380 -23.076 1.00 48.00 85 PRO A N 1
ATOM 677 C CA . PRO A 1 85 ? 32.851 -6.061 -21.832 1.00 48.00 85 PRO A CA 1
ATOM 678 C C . PRO A 1 85 ? 31.766 -7.088 -21.49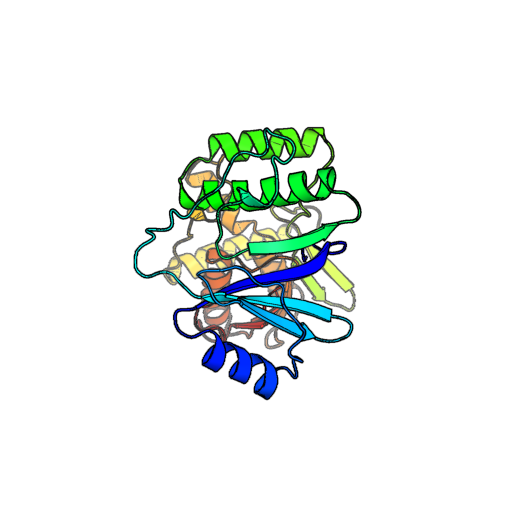1 1.00 48.00 85 PRO A C 1
ATOM 680 O O . PRO A 1 85 ? 30.575 -6.780 -21.419 1.00 48.00 85 PRO A O 1
ATOM 683 N N . ARG A 1 86 ? 32.198 -8.339 -21.325 1.00 57.59 86 ARG A N 1
ATOM 684 C CA . ARG A 1 86 ? 31.335 -9.507 -21.128 1.00 57.59 86 ARG A CA 1
ATOM 685 C C . ARG A 1 86 ? 30.945 -9.583 -19.649 1.00 57.59 86 ARG A C 1
ATOM 687 O O . ARG A 1 86 ? 31.815 -9.577 -18.787 1.00 57.59 86 ARG A O 1
ATOM 694 N N . GLY A 1 87 ? 29.635 -9.563 -19.404 1.00 53.25 87 GLY A N 1
ATOM 695 C CA . GLY A 1 87 ? 28.980 -9.600 -18.097 1.00 53.25 87 GLY A CA 1
ATOM 696 C C . GLY A 1 87 ? 27.519 -10.045 -18.246 1.00 53.25 87 GLY A C 1
ATOM 697 O O . GLY A 1 87 ? 27.006 -10.161 -19.368 1.00 53.25 87 GLY A O 1
ATOM 698 N N . HIS A 1 88 ? 26.836 -10.292 -17.123 1.00 56.44 88 HIS A N 1
ATOM 699 C CA . HIS A 1 88 ? 25.406 -10.620 -17.113 1.00 56.44 88 HIS A CA 1
ATOM 700 C C . HIS A 1 88 ? 24.600 -9.480 -17.750 1.00 56.44 88 HIS A C 1
ATOM 702 O O . HIS A 1 88 ? 24.611 -8.360 -17.243 1.00 56.44 88 HIS A O 1
ATOM 708 N N . HIS A 1 89 ? 23.893 -9.757 -18.845 1.00 62.91 89 HIS A N 1
ATOM 709 C CA . HIS A 1 89 ? 23.105 -8.744 -19.545 1.00 62.91 89 HIS A CA 1
ATOM 710 C C . HIS A 1 89 ? 21.776 -9.298 -20.044 1.00 62.91 89 HIS A C 1
ATOM 712 O O . HIS A 1 89 ? 21.621 -10.493 -20.276 1.00 62.91 89 HIS A O 1
ATOM 718 N N . ILE A 1 90 ? 20.812 -8.404 -20.222 1.00 62.78 90 ILE A N 1
ATOM 719 C CA . ILE A 1 90 ? 19.486 -8.711 -20.747 1.00 62.78 90 ILE A CA 1
ATOM 720 C C . ILE A 1 90 ? 19.276 -7.797 -21.950 1.00 62.78 90 ILE A C 1
ATOM 722 O O . ILE A 1 90 ? 19.411 -6.581 -21.831 1.00 62.78 90 ILE A O 1
ATOM 726 N N . CYS A 1 91 ? 18.970 -8.379 -23.104 1.00 61.81 91 CYS A N 1
ATOM 727 C CA . CYS A 1 91 ? 18.622 -7.661 -24.319 1.00 61.81 91 CYS A CA 1
ATOM 728 C C . CYS A 1 91 ? 17.127 -7.804 -24.580 1.00 61.81 91 CYS A C 1
ATOM 730 O O . CYS A 1 91 ? 16.576 -8.904 -24.559 1.00 61.81 91 CYS A O 1
ATOM 732 N N . PHE A 1 92 ? 16.472 -6.690 -24.863 1.00 62.19 92 PHE A N 1
ATOM 733 C CA . PHE A 1 92 ? 15.066 -6.636 -25.223 1.00 62.19 92 PHE A CA 1
ATOM 734 C C . PHE A 1 92 ? 14.873 -5.573 -26.308 1.00 62.19 92 PHE A C 1
ATOM 736 O O . PHE A 1 92 ? 15.646 -4.620 -26.410 1.00 62.19 92 PHE A O 1
ATOM 743 N N . SER A 1 93 ? 13.844 -5.748 -27.125 1.00 61.09 93 SER A N 1
ATOM 744 C CA . SER A 1 93 ? 13.388 -4.785 -28.121 1.00 61.09 93 SER A CA 1
ATOM 745 C C . SER A 1 93 ? 12.247 -3.969 -27.544 1.00 61.09 93 SER A C 1
ATOM 747 O O . SER A 1 93 ? 11.406 -4.511 -26.832 1.00 61.09 93 SER A O 1
ATOM 749 N N . VAL A 1 94 ? 12.186 -2.686 -27.877 1.00 60.22 94 VAL A N 1
ATOM 750 C CA . VAL A 1 94 ? 11.075 -1.802 -27.511 1.00 60.22 94 VAL A CA 1
ATOM 751 C C . VAL A 1 94 ? 10.597 -1.065 -28.751 1.00 60.22 94 VAL A C 1
ATOM 753 O O . VAL A 1 94 ? 11.400 -0.674 -29.593 1.00 60.22 94 VAL A O 1
ATOM 756 N N . SER A 1 95 ? 9.287 -0.879 -28.852 1.00 65.19 95 SER A N 1
ATOM 757 C CA . SER A 1 95 ? 8.609 -0.089 -29.893 1.00 65.19 95 SER A CA 1
ATOM 758 C C . SER A 1 95 ? 9.103 1.362 -29.964 1.00 65.19 95 SER A C 1
ATOM 760 O O . SER A 1 95 ? 9.167 1.945 -31.044 1.00 65.19 95 SER A O 1
ATOM 762 N N . ASN A 1 96 ? 9.449 1.949 -28.813 1.00 69.25 96 ASN A N 1
ATOM 763 C CA . ASN A 1 96 ? 9.921 3.321 -28.680 1.00 69.25 96 ASN A CA 1
ATOM 764 C C . ASN A 1 96 ? 11.056 3.391 -27.648 1.00 69.25 96 ASN A C 1
ATOM 766 O O . ASN A 1 96 ? 10.823 3.396 -26.436 1.00 69.25 96 ASN A O 1
ATOM 770 N N . PHE A 1 97 ? 12.292 3.436 -28.147 1.00 58.72 97 PHE A N 1
ATOM 771 C CA . PHE A 1 97 ? 13.497 3.449 -27.321 1.00 58.72 97 PHE A CA 1
ATOM 772 C C . PHE A 1 97 ? 13.569 4.671 -26.403 1.00 58.72 97 PHE A C 1
ATOM 774 O O . PHE A 1 97 ? 13.832 4.513 -25.214 1.00 58.72 97 PHE A O 1
ATOM 781 N N . ASP A 1 98 ? 13.270 5.867 -26.910 1.00 61.47 98 ASP A N 1
ATOM 782 C CA . ASP A 1 98 ? 13.375 7.106 -26.133 1.00 61.47 98 ASP A CA 1
ATOM 783 C C . ASP A 1 98 ? 12.371 7.146 -24.981 1.00 61.47 98 ASP A C 1
ATOM 785 O O . ASP A 1 98 ? 12.739 7.430 -23.840 1.00 61.47 98 ASP A O 1
ATOM 789 N N . SER A 1 99 ? 11.114 6.782 -25.245 1.00 60.75 99 SER A N 1
ATOM 790 C CA . SER A 1 99 ? 10.074 6.696 -24.214 1.00 60.75 99 SER A CA 1
ATOM 791 C C . SER A 1 99 ? 10.415 5.642 -23.158 1.00 60.75 99 SER A C 1
ATOM 793 O O . SER A 1 99 ? 10.266 5.873 -21.953 1.00 60.75 99 SER A O 1
ATOM 795 N N . PHE A 1 100 ? 10.937 4.495 -23.591 1.00 59.06 100 PHE A N 1
ATOM 796 C CA . PHE A 1 100 ? 11.319 3.418 -22.691 1.00 59.06 100 PHE A CA 1
ATOM 797 C C . PHE A 1 100 ? 12.539 3.777 -21.832 1.00 59.06 100 PHE A C 1
ATOM 799 O O . PHE A 1 100 ? 12.521 3.550 -20.623 1.00 59.06 100 PHE A O 1
ATOM 806 N N . VAL A 1 101 ? 13.573 4.391 -22.414 1.00 57.56 101 VAL A N 1
ATOM 807 C CA . VAL A 1 101 ? 14.750 4.884 -21.684 1.00 57.56 101 VAL A CA 1
ATOM 808 C C . VAL A 1 101 ? 14.363 5.988 -20.711 1.00 57.56 101 VAL A C 1
ATOM 810 O O . VAL A 1 101 ? 14.849 5.980 -19.582 1.00 57.56 101 VAL A O 1
ATOM 813 N N . GLN A 1 102 ? 13.476 6.911 -21.095 1.00 56.78 102 GLN A N 1
ATOM 814 C CA . GLN A 1 102 ? 12.934 7.897 -20.161 1.00 56.78 102 GLN A CA 1
ATOM 815 C C . GLN A 1 102 ? 12.232 7.198 -18.996 1.00 56.78 102 GLN A C 1
ATOM 817 O O . GLN A 1 102 ? 12.552 7.479 -17.847 1.00 56.78 102 GLN A O 1
ATOM 822 N N . THR A 1 103 ? 11.375 6.212 -19.260 1.00 59.81 103 THR A N 1
ATOM 823 C CA . THR A 1 103 ? 10.657 5.475 -18.206 1.00 59.81 103 THR A CA 1
ATOM 824 C C . THR A 1 103 ? 11.585 4.648 -17.306 1.00 59.81 103 THR A C 1
ATOM 826 O O . THR A 1 103 ? 11.424 4.640 -16.088 1.00 59.81 103 THR A O 1
ATOM 829 N N . LEU A 1 104 ? 12.624 4.019 -17.858 1.00 57.00 104 LEU A N 1
ATOM 830 C CA . LEU A 1 104 ? 13.644 3.338 -17.058 1.00 57.00 104 LEU A CA 1
ATOM 831 C C . LEU A 1 104 ? 14.484 4.306 -16.227 1.00 57.00 104 LEU A C 1
ATOM 833 O O . LEU A 1 104 ? 14.776 4.006 -15.071 1.00 57.00 104 LEU A O 1
ATOM 837 N N . LYS A 1 105 ? 14.866 5.463 -16.781 1.00 54.50 105 LYS A N 1
ATOM 838 C CA . LYS A 1 105 ? 15.555 6.520 -16.028 1.00 54.50 105 LYS A CA 1
ATOM 839 C C . LYS A 1 105 ? 14.684 7.002 -14.871 1.00 54.50 105 LYS A C 1
ATOM 841 O O . LYS A 1 105 ? 15.193 7.168 -13.774 1.00 54.50 105 LYS A O 1
ATOM 846 N N . ILE A 1 106 ? 13.377 7.140 -15.079 1.00 53.72 106 ILE A N 1
ATOM 847 C CA . ILE A 1 106 ? 12.401 7.506 -14.045 1.00 53.72 106 ILE A CA 1
ATOM 848 C C . ILE A 1 106 ? 12.392 6.494 -12.891 1.00 53.72 106 ILE A C 1
ATOM 850 O O . ILE A 1 106 ? 12.445 6.884 -11.721 1.00 53.72 106 ILE A O 1
ATOM 854 N N . ASP A 1 107 ? 12.330 5.198 -13.194 1.00 53.56 107 ASP A N 1
ATOM 855 C CA . ASP A 1 107 ? 12.260 4.162 -12.161 1.00 53.56 107 ASP A CA 1
ATOM 856 C C . ASP A 1 107 ? 13.609 3.928 -11.474 1.00 53.56 107 ASP A C 1
ATOM 858 O O . ASP A 1 107 ? 13.662 3.831 -10.247 1.00 53.56 107 ASP A O 1
ATOM 862 N N . MET A 1 108 ? 14.710 3.913 -12.234 1.00 52.91 108 MET A N 1
ATOM 863 C CA . MET A 1 108 ? 16.060 3.770 -11.684 1.00 52.91 108 MET A CA 1
ATOM 864 C C . MET A 1 108 ? 16.494 4.977 -10.862 1.00 52.91 108 MET A C 1
ATOM 866 O O . MET A 1 108 ? 17.157 4.793 -9.849 1.00 52.91 108 MET A O 1
ATOM 870 N N . LEU A 1 109 ? 16.118 6.198 -11.243 1.00 49.81 109 LEU A N 1
ATOM 871 C CA . LEU A 1 109 ? 16.486 7.394 -10.491 1.00 49.81 109 LEU A CA 1
ATOM 872 C C . LEU A 1 109 ? 15.663 7.530 -9.205 1.00 49.81 109 LEU A C 1
ATOM 874 O O . LEU A 1 109 ? 16.209 7.915 -8.178 1.00 49.81 109 LEU A O 1
ATOM 878 N N . ASN A 1 110 ? 14.388 7.118 -9.209 1.00 46.59 110 ASN A N 1
ATOM 879 C CA . ASN A 1 110 ? 13.631 6.977 -7.962 1.00 46.59 110 ASN A CA 1
ATOM 880 C C . ASN A 1 110 ? 14.255 5.908 -7.047 1.00 46.59 110 ASN A C 1
ATOM 882 O O . ASN A 1 110 ? 14.379 6.146 -5.850 1.00 46.59 110 ASN A O 1
ATOM 886 N N . LEU A 1 111 ? 14.680 4.760 -7.589 1.00 42.19 111 LEU A N 1
ATOM 887 C CA . LEU A 1 111 ? 15.333 3.701 -6.812 1.00 42.19 111 LEU A CA 1
ATOM 888 C C . LEU A 1 111 ? 16.706 4.145 -6.270 1.00 42.19 111 LEU A C 1
ATOM 890 O O . LEU A 1 111 ? 17.002 3.942 -5.097 1.00 42.19 111 LEU A O 1
ATOM 894 N N . ALA A 1 112 ? 17.524 4.802 -7.095 1.00 47.75 112 ALA A N 1
ATOM 895 C CA . ALA A 1 112 ? 18.837 5.316 -6.714 1.00 47.75 112 ALA A CA 1
ATOM 896 C C . ALA A 1 112 ? 18.736 6.450 -5.686 1.00 47.75 112 ALA A C 1
ATOM 898 O O . ALA A 1 112 ? 19.522 6.480 -4.744 1.00 47.75 112 ALA A O 1
ATOM 899 N N . ALA A 1 113 ? 17.745 7.337 -5.807 1.00 46.44 113 ALA A N 1
ATOM 900 C CA . ALA A 1 113 ? 17.483 8.376 -4.815 1.00 46.44 113 ALA A CA 1
ATOM 901 C C . ALA A 1 113 ? 17.048 7.791 -3.463 1.00 46.44 113 ALA A C 1
ATOM 903 O O . ALA A 1 113 ? 17.547 8.242 -2.434 1.00 46.44 113 ALA A O 1
ATOM 904 N N . ILE A 1 114 ? 16.218 6.735 -3.470 1.00 45.19 114 ILE A N 1
ATOM 905 C CA . ILE A 1 114 ? 15.866 5.960 -2.267 1.00 45.19 114 ILE A CA 1
ATOM 906 C C . ILE A 1 114 ? 17.110 5.325 -1.635 1.00 45.19 114 ILE A C 1
ATOM 908 O O . ILE A 1 114 ? 17.256 5.341 -0.417 1.00 45.19 114 ILE A O 1
ATOM 912 N N . CYS A 1 115 ? 18.023 4.783 -2.444 1.00 40.12 115 CYS A N 1
ATOM 913 C CA . CYS A 1 115 ? 19.224 4.112 -1.946 1.00 40.12 115 CYS A CA 1
ATOM 914 C C . CYS A 1 115 ? 20.366 5.062 -1.535 1.00 40.12 115 CYS A C 1
ATOM 916 O O . CYS A 1 115 ? 21.238 4.638 -0.781 1.00 40.12 115 CYS A O 1
ATOM 918 N N . GLN A 1 116 ? 20.403 6.308 -2.026 1.00 48.06 116 GLN A N 1
ATOM 919 C CA . GLN A 1 116 ? 21.534 7.239 -1.839 1.00 48.06 116 GLN A CA 1
ATOM 920 C C . GLN A 1 116 ? 21.169 8.548 -1.121 1.00 48.06 116 GLN A C 1
ATOM 922 O O . GLN A 1 116 ? 22.020 9.423 -1.002 1.00 48.06 116 GLN A O 1
ATOM 927 N N . ASN A 1 117 ? 19.927 8.714 -0.654 1.00 51.59 117 ASN A N 1
ATOM 928 C CA . ASN A 1 117 ? 19.425 9.956 -0.049 1.00 51.59 117 ASN A CA 1
ATOM 929 C C . ASN A 1 117 ? 19.545 11.215 -0.941 1.00 51.59 117 ASN A C 1
ATOM 931 O O . ASN A 1 117 ? 19.563 12.343 -0.450 1.00 51.59 117 ASN A O 1
ATOM 935 N N . ARG A 1 118 ? 19.605 11.047 -2.268 1.00 57.47 118 ARG A N 1
ATOM 936 C CA . ARG A 1 118 ? 19.762 12.143 -3.248 1.00 57.47 118 ARG A CA 1
ATOM 937 C C . ARG A 1 118 ? 18.406 12.621 -3.764 1.00 57.47 118 ARG A C 1
ATOM 939 O O . ARG A 1 118 ? 18.044 12.438 -4.924 1.00 57.47 118 ARG A O 1
ATOM 946 N N . TRP A 1 119 ? 17.626 13.187 -2.853 1.00 57.03 119 TRP A N 1
ATOM 947 C CA . TRP A 1 119 ? 16.208 13.488 -3.060 1.00 57.03 119 TRP A CA 1
ATOM 948 C C . TRP A 1 119 ? 15.946 14.733 -3.908 1.00 57.03 119 TRP A C 1
ATOM 950 O O . TRP A 1 119 ? 14.994 14.741 -4.686 1.00 57.03 119 TRP A O 1
ATOM 960 N N . GLU A 1 120 ? 16.813 15.743 -3.825 1.00 54.69 120 GLU A N 1
ATOM 961 C CA . GLU A 1 120 ? 16.718 16.967 -4.635 1.00 54.69 120 GLU A CA 1
ATOM 962 C C . GLU A 1 120 ? 16.792 16.658 -6.139 1.00 54.69 120 GLU A C 1
ATOM 964 O O . GLU A 1 120 ? 16.010 17.178 -6.935 1.00 54.69 120 GLU A O 1
ATOM 969 N N . GLU A 1 121 ? 17.660 15.720 -6.523 1.00 56.94 121 GLU A N 1
ATOM 970 C CA . GLU A 1 121 ? 17.792 15.253 -7.905 1.00 56.94 121 GLU A CA 1
ATOM 971 C C . GLU A 1 121 ? 16.552 14.483 -8.375 1.00 56.94 121 GLU A C 1
ATOM 973 O O . GLU A 1 121 ? 16.101 14.654 -9.507 1.00 56.94 121 GLU A O 1
ATOM 978 N N . ALA A 1 122 ? 15.939 13.682 -7.498 1.00 53.88 122 ALA A N 1
ATOM 979 C CA . ALA A 1 122 ? 14.681 13.008 -7.810 1.00 53.88 122 ALA A CA 1
ATOM 980 C C . ALA A 1 122 ? 13.517 13.991 -7.986 1.00 53.88 122 ALA A C 1
ATOM 982 O O . ALA A 1 122 ? 12.656 13.771 -8.840 1.00 53.88 122 ALA A O 1
ATOM 983 N N . THR A 1 123 ? 13.481 15.073 -7.204 1.00 56.97 123 THR A N 1
ATOM 984 C CA . THR A 1 123 ? 12.482 16.140 -7.351 1.00 56.97 123 THR A CA 1
ATOM 985 C C . THR A 1 123 ? 12.660 16.886 -8.671 1.00 56.97 123 THR A C 1
ATOM 987 O O . THR A 1 123 ? 11.670 17.107 -9.373 1.00 56.97 123 THR A O 1
ATOM 990 N N . LEU A 1 124 ? 13.901 17.197 -9.059 1.00 60.56 124 LEU A N 1
ATOM 991 C CA . LEU A 1 124 ? 14.197 17.835 -10.342 1.00 60.56 124 LEU A CA 1
ATOM 992 C C . LEU A 1 124 ? 13.729 16.968 -11.518 1.00 60.56 124 LEU A C 1
ATOM 994 O O . LEU A 1 124 ? 12.993 17.445 -12.378 1.00 60.56 124 LEU A O 1
ATOM 998 N N . VAL A 1 125 ? 14.040 15.670 -11.497 1.00 55.72 125 VAL A N 1
ATOM 999 C CA . VAL A 1 125 ? 13.601 14.755 -12.558 1.00 55.72 125 VAL A CA 1
ATOM 1000 C C . VAL A 1 125 ? 12.082 14.588 -12.571 1.00 55.72 125 VAL A C 1
ATOM 1002 O O . VAL A 1 125 ? 11.485 14.595 -13.641 1.00 55.72 125 VAL A O 1
ATOM 1005 N N . ARG A 1 126 ? 11.403 14.520 -11.415 1.00 55.69 126 ARG A N 1
ATOM 1006 C CA . ARG A 1 126 ? 9.924 14.514 -11.377 1.00 55.69 126 ARG A CA 1
ATOM 1007 C C . ARG A 1 126 ? 9.315 15.767 -12.000 1.00 55.69 126 ARG A C 1
ATOM 1009 O O . ARG A 1 126 ? 8.246 15.673 -12.599 1.00 55.69 126 ARG A O 1
ATOM 1016 N N . LYS A 1 127 ? 9.962 16.922 -11.845 1.00 60.66 127 LYS A N 1
ATOM 1017 C CA . LYS A 1 127 ? 9.528 18.170 -12.474 1.00 60.66 127 LYS A CA 1
ATOM 1018 C C . LYS A 1 127 ? 9.686 18.098 -13.992 1.00 60.66 127 LYS A C 1
ATOM 1020 O O . LYS A 1 127 ? 8.700 18.285 -14.696 1.00 60.66 127 LYS A O 1
ATOM 1025 N N . GLU A 1 128 ? 10.859 17.694 -14.475 1.00 58.62 128 GLU A N 1
ATOM 1026 C CA . GLU A 1 128 ? 11.112 17.498 -15.911 1.00 58.62 128 GLU A CA 1
ATOM 1027 C C . GLU A 1 128 ? 10.130 16.493 -16.538 1.00 58.62 128 GLU A C 1
ATOM 1029 O O . GLU A 1 128 ? 9.635 16.708 -17.642 1.00 58.62 128 GLU A O 1
ATOM 1034 N N . MET A 1 129 ? 9.767 15.429 -15.811 1.00 52.53 129 MET A N 1
ATOM 1035 C CA . MET A 1 129 ? 8.745 14.464 -16.234 1.00 52.53 129 MET A CA 1
ATOM 1036 C C . MET A 1 129 ? 7.361 15.096 -16.417 1.00 52.53 129 MET A C 1
ATOM 1038 O O . MET A 1 129 ? 6.665 14.778 -17.382 1.00 52.53 129 MET A O 1
ATOM 1042 N N . MET A 1 130 ? 6.943 15.962 -15.485 1.00 56.09 130 MET A N 1
ATOM 1043 C CA . MET A 1 130 ? 5.666 16.673 -15.591 1.00 56.09 130 MET A CA 1
ATOM 1044 C C . MET A 1 130 ? 5.663 17.619 -16.791 1.00 56.09 130 MET A C 1
ATOM 1046 O O . MET A 1 130 ? 4.648 17.691 -17.487 1.00 56.09 130 MET A O 1
ATOM 1050 N N . ASP A 1 131 ? 6.798 18.265 -17.063 1.00 57.91 131 ASP A N 1
ATOM 1051 C CA . ASP A 1 131 ? 6.968 19.191 -18.184 1.00 57.91 131 ASP A CA 1
ATOM 1052 C C . ASP A 1 131 ? 6.855 18.477 -19.545 1.00 57.91 131 ASP A C 1
ATOM 1054 O O . ASP A 1 131 ? 6.293 19.035 -20.487 1.00 57.91 131 ASP A O 1
ATOM 1058 N N . VAL A 1 132 ? 7.283 17.208 -19.644 1.00 52.22 132 VAL A N 1
ATOM 1059 C CA . VAL A 1 132 ? 7.116 16.370 -20.854 1.00 52.22 132 VAL A CA 1
ATOM 1060 C C . VAL A 1 132 ? 5.832 15.525 -20.858 1.00 52.22 132 VAL A C 1
ATOM 1062 O O . VAL A 1 132 ? 5.656 14.641 -21.696 1.00 52.22 132 VAL A O 1
ATOM 1065 N N . GLY A 1 133 ? 4.907 15.783 -19.927 1.00 44.03 133 GLY A N 1
ATOM 1066 C CA . GLY A 1 133 ? 3.590 15.140 -19.876 1.00 44.03 133 GLY A CA 1
ATOM 1067 C C . GLY A 1 133 ? 3.569 13.722 -19.289 1.00 44.03 133 GLY A C 1
ATOM 1068 O O . GLY A 1 133 ? 2.509 13.090 -19.261 1.00 44.03 133 GLY A O 1
ATOM 1069 N N . ILE A 1 134 ? 4.694 13.224 -18.768 1.00 44.12 134 ILE A N 1
ATOM 1070 C CA . ILE A 1 134 ? 4.783 11.919 -18.108 1.00 44.12 134 ILE A CA 1
ATOM 1071 C C . ILE A 1 134 ? 4.272 12.055 -16.671 1.00 44.12 134 ILE A C 1
ATOM 1073 O O . ILE A 1 134 ? 4.961 12.523 -15.765 1.00 44.12 134 ILE A O 1
ATOM 1077 N N . LYS A 1 135 ? 3.035 11.607 -16.441 1.00 48.09 135 LYS A N 1
ATOM 1078 C CA . LYS A 1 135 ? 2.408 11.606 -15.114 1.00 48.09 135 LYS A CA 1
ATOM 1079 C C . LYS A 1 135 ? 2.445 10.207 -14.513 1.00 48.09 135 LYS A C 1
ATOM 1081 O O . LYS A 1 135 ? 1.877 9.266 -15.065 1.00 48.09 135 LYS A O 1
ATOM 1086 N N . LYS A 1 136 ? 3.053 10.069 -13.332 1.00 50.66 136 LYS A N 1
ATOM 1087 C CA . LYS A 1 136 ? 2.874 8.867 -12.510 1.00 50.66 136 LYS A CA 1
ATOM 1088 C C . LYS A 1 136 ? 1.399 8.786 -12.111 1.00 50.66 136 LYS A C 1
ATOM 1090 O O . LYS A 1 136 ? 0.860 9.740 -11.556 1.00 50.66 136 LYS A O 1
ATOM 1095 N N . GLY A 1 137 ? 0.743 7.662 -12.398 1.00 51.47 137 GLY A N 1
ATOM 1096 C CA . GLY A 1 137 ? -0.642 7.449 -11.978 1.00 51.47 137 GLY A CA 1
ATOM 1097 C C . GLY A 1 137 ? -0.773 7.616 -10.462 1.00 51.47 137 GLY A C 1
ATOM 1098 O O . GLY A 1 137 ? 0.009 7.028 -9.710 1.00 51.47 137 GLY A O 1
ATOM 1099 N N . ALA A 1 138 ? -1.739 8.424 -10.017 1.00 66.50 138 ALA A N 1
ATOM 1100 C CA . ALA A 1 138 ? -1.981 8.645 -8.597 1.00 66.50 138 ALA A CA 1
ATOM 1101 C C . ALA A 1 138 ? -2.281 7.311 -7.893 1.00 66.50 138 ALA A C 1
ATOM 1103 O O . ALA A 1 138 ? -2.990 6.446 -8.421 1.00 66.50 138 ALA A O 1
ATOM 1104 N N . GLY A 1 139 ? -1.730 7.130 -6.693 1.00 75.00 139 GLY A N 1
ATOM 1105 C CA . GLY A 1 139 ? -2.096 6.002 -5.848 1.00 75.00 139 GLY A CA 1
ATOM 1106 C C . GLY A 1 139 ? -3.559 6.136 -5.442 1.00 75.00 139 GLY A C 1
ATOM 1107 O O . GLY A 1 139 ? -3.915 7.095 -4.762 1.00 75.00 139 GLY A O 1
ATOM 1108 N N . CYS A 1 140 ? -4.394 5.182 -5.839 1.00 84.00 140 CYS A N 1
ATOM 1109 C CA . CYS A 1 140 ? -5.813 5.177 -5.519 1.00 84.00 140 CYS A CA 1
ATOM 1110 C C . CYS A 1 140 ? -6.213 3.868 -4.849 1.00 84.00 140 CYS A C 1
ATOM 1112 O O . CYS A 1 140 ? -5.734 2.788 -5.211 1.00 84.00 140 CYS A O 1
ATOM 1114 N N . SER A 1 141 ? -7.104 3.989 -3.871 1.00 89.56 141 SER A N 1
ATOM 1115 C CA . SER A 1 141 ? -7.721 2.861 -3.181 1.00 89.56 141 SER A CA 1
ATOM 1116 C C . SER A 1 141 ? -9.222 2.909 -3.390 1.00 89.56 141 SER A C 1
ATOM 1118 O O . SER A 1 141 ? -9.805 3.990 -3.415 1.00 89.56 141 SER A O 1
ATOM 1120 N N . TRP A 1 142 ? -9.863 1.757 -3.534 1.00 94.38 142 TRP A N 1
ATOM 1121 C CA . TRP A 1 142 ? -11.307 1.699 -3.714 1.00 94.38 142 TRP A CA 1
ATOM 1122 C C . TRP A 1 142 ? -11.937 0.498 -3.032 1.00 94.38 142 TRP A C 1
ATOM 1124 O O . TRP A 1 142 ? -11.296 -0.528 -2.800 1.00 94.38 142 TRP A O 1
ATOM 1134 N N . LEU A 1 143 ? -13.224 0.632 -2.728 1.00 93.50 143 LEU A N 1
ATOM 1135 C CA . LEU A 1 143 ? -14.053 -0.435 -2.186 1.00 93.50 143 LEU A CA 1
ATOM 1136 C C . LEU A 1 143 ? -15.477 -0.342 -2.727 1.00 93.50 143 LEU A C 1
ATOM 1138 O O . LEU A 1 143 ? -15.880 0.680 -3.281 1.00 93.50 143 LEU A O 1
ATOM 1142 N N . THR A 1 144 ? -16.240 -1.421 -2.565 1.00 90.56 144 THR A N 1
ATOM 1143 C CA . THR A 1 144 ? -17.661 -1.450 -2.932 1.00 90.56 144 THR A CA 1
ATOM 1144 C C . THR A 1 144 ? -18.523 -1.381 -1.679 1.00 90.56 144 THR A C 1
ATOM 1146 O O . THR A 1 144 ? -18.367 -2.203 -0.778 1.00 90.56 144 THR A O 1
ATOM 1149 N N . ALA A 1 145 ? -19.452 -0.428 -1.632 1.00 87.50 145 ALA A N 1
ATOM 1150 C CA . ALA A 1 145 ? -20.457 -0.303 -0.580 1.00 87.50 145 ALA A CA 1
ATOM 1151 C C . ALA A 1 145 ? -21.803 0.072 -1.212 1.00 87.50 145 ALA A C 1
ATOM 1153 O O . ALA A 1 145 ? -21.845 0.865 -2.148 1.00 87.50 145 ALA A O 1
ATOM 1154 N N . LYS A 1 146 ? -22.909 -0.515 -0.732 1.00 84.62 146 LYS A N 1
ATOM 1155 C CA . LYS A 1 146 ? -24.272 -0.257 -1.253 1.00 84.62 146 LYS A CA 1
ATOM 1156 C C . LYS A 1 146 ? -24.357 -0.324 -2.795 1.00 84.62 146 LYS A C 1
ATOM 1158 O O . LYS A 1 146 ? -24.955 0.541 -3.430 1.00 84.62 146 LYS A O 1
ATOM 1163 N N . ASN A 1 147 ? -23.724 -1.340 -3.392 1.00 83.31 147 ASN A N 1
ATOM 1164 C CA . ASN A 1 147 ? -23.631 -1.565 -4.845 1.00 83.31 147 ASN A CA 1
ATOM 1165 C C . ASN A 1 147 ? -22.991 -0.420 -5.655 1.00 83.31 147 ASN A C 1
ATOM 1167 O O . ASN A 1 147 ? -23.231 -0.302 -6.855 1.00 83.31 147 ASN A O 1
ATOM 1171 N N . ARG A 1 148 ? -22.159 0.416 -5.029 1.00 87.00 148 ARG A N 1
ATOM 1172 C CA . ARG A 1 148 ? -21.371 1.453 -5.703 1.00 87.00 148 ARG A CA 1
ATOM 1173 C C . ARG A 1 148 ? -19.895 1.300 -5.377 1.00 87.00 148 ARG A C 1
ATOM 1175 O O . ARG A 1 148 ? -19.534 0.913 -4.266 1.00 87.00 148 ARG A O 1
ATOM 1182 N N . VAL A 1 149 ? -19.048 1.600 -6.357 1.00 90.19 149 VAL A N 1
ATOM 1183 C CA . VAL A 1 149 ? -17.597 1.669 -6.170 1.00 90.19 149 VAL A CA 1
ATOM 1184 C C . VAL A 1 149 ? -17.241 3.076 -5.713 1.00 90.19 149 VAL A C 1
ATOM 1186 O O . VAL A 1 149 ? -17.618 4.052 -6.357 1.00 90.19 149 VAL A O 1
ATOM 1189 N N . HIS A 1 150 ? -16.506 3.164 -4.611 1.00 91.38 150 HIS A N 1
ATOM 1190 C CA . HIS A 1 150 ? -15.999 4.411 -4.054 1.00 91.38 150 HIS A CA 1
ATOM 1191 C C . HIS A 1 150 ? -14.483 4.413 -4.190 1.00 91.38 150 HIS A C 1
ATOM 1193 O O . HIS A 1 150 ? -13.828 3.492 -3.701 1.00 91.38 150 HIS A O 1
ATOM 1199 N N . VAL A 1 151 ? -13.948 5.416 -4.881 1.00 90.12 151 VAL A N 1
ATOM 1200 C CA . VAL A 1 151 ? -12.520 5.558 -5.179 1.00 90.12 151 VAL A CA 1
ATOM 1201 C C . VAL A 1 151 ? -11.988 6.756 -4.413 1.00 90.12 151 VAL A C 1
ATOM 1203 O O . VAL A 1 151 ? -12.621 7.805 -4.417 1.00 90.12 151 VAL A O 1
ATOM 1206 N N . PHE A 1 152 ? -10.828 6.589 -3.791 1.00 88.19 152 PHE A N 1
ATOM 1207 C CA . PHE A 1 152 ? -10.171 7.608 -2.987 1.00 88.19 152 PHE A CA 1
ATOM 1208 C C . PHE A 1 152 ? -8.734 7.799 -3.456 1.00 88.19 152 PHE A C 1
ATOM 1210 O O . PHE A 1 152 ? -8.031 6.831 -3.773 1.00 88.19 152 PHE A O 1
ATOM 1217 N N . GLN A 1 153 ? -8.290 9.050 -3.461 1.00 85.31 153 GLN A N 1
ATOM 1218 C CA . GLN A 1 153 ? -6.891 9.433 -3.649 1.00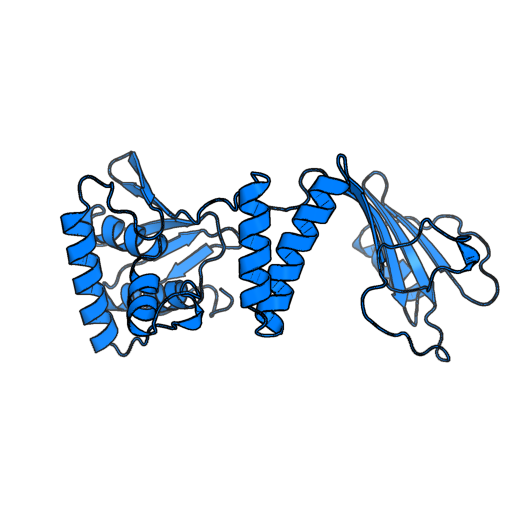 85.31 153 GLN A CA 1
ATOM 1219 C C . GLN A 1 153 ? -6.302 9.957 -2.336 1.00 85.31 153 GLN A C 1
ATOM 1221 O O . GLN A 1 153 ? -7.016 10.141 -1.351 1.00 85.31 153 GLN A O 1
ATOM 1226 N N . ALA A 1 154 ? -4.984 10.153 -2.292 1.00 81.19 154 ALA A N 1
ATOM 1227 C CA . ALA A 1 154 ? -4.380 10.811 -1.140 1.00 81.19 154 ALA A CA 1
ATOM 1228 C C . ALA A 1 154 ? -4.922 12.247 -1.013 1.00 81.19 154 ALA A C 1
ATOM 1230 O O . ALA A 1 154 ? -5.075 12.925 -2.029 1.00 81.19 154 ALA A O 1
ATOM 1231 N N . LYS A 1 155 ? -5.221 12.689 0.216 1.00 79.88 155 LYS A N 1
ATOM 1232 C CA . LYS A 1 155 ? -5.846 13.999 0.522 1.00 79.88 155 LYS A CA 1
ATOM 1233 C C . LYS A 1 155 ? -7.213 14.242 -0.128 1.00 79.88 155 LYS A C 1
ATOM 1235 O O . LYS A 1 155 ? -7.645 15.387 -0.242 1.00 79.88 155 LYS A O 1
ATOM 1240 N N . ASP A 1 156 ? -7.898 13.191 -0.563 1.00 78.25 156 ASP A N 1
ATOM 1241 C CA . ASP A 1 156 ? -9.200 13.335 -1.203 1.00 78.25 156 ASP A CA 1
ATOM 1242 C C . ASP A 1 156 ? -10.263 13.820 -0.207 1.00 78.25 156 ASP A C 1
ATOM 1244 O O . ASP A 1 156 ? -10.507 13.195 0.827 1.00 78.25 156 ASP A O 1
ATOM 1248 N N . THR A 1 157 ? -10.899 14.940 -0.542 1.00 85.62 157 THR A N 1
ATOM 1249 C CA . THR A 1 157 ? -11.989 15.562 0.220 1.00 85.62 157 THR A CA 1
ATOM 1250 C C . THR A 1 157 ? -13.284 15.672 -0.585 1.00 85.62 157 THR A C 1
ATOM 1252 O O . THR A 1 157 ? -14.269 16.223 -0.097 1.00 85.62 157 THR A O 1
ATOM 1255 N N . SER A 1 158 ? -13.311 15.134 -1.810 1.00 85.81 158 SER A N 1
ATOM 1256 C CA . SER A 1 158 ? -14.411 15.303 -2.769 1.00 85.81 158 SER A CA 1
ATOM 1257 C C . SER A 1 158 ? -15.637 14.431 -2.475 1.00 85.81 158 SER A C 1
ATOM 1259 O O . SER A 1 158 ? -16.718 14.652 -3.023 1.00 85.81 158 SER A O 1
ATOM 1261 N N . HIS A 1 159 ? -15.485 13.426 -1.612 1.00 91.94 159 HIS A N 1
ATOM 1262 C CA . HIS A 1 159 ? -16.544 12.474 -1.311 1.00 91.94 159 HIS A CA 1
ATOM 1263 C C . HIS A 1 159 ? -17.703 13.126 -0.533 1.00 91.94 159 HIS A C 1
ATOM 1265 O O . HIS A 1 159 ? -17.484 13.873 0.415 1.00 91.94 159 HIS A O 1
ATOM 1271 N N . ALA A 1 160 ? -18.953 12.772 -0.853 1.00 91.81 160 ALA A N 1
ATOM 1272 C CA . ALA A 1 160 ? -20.140 13.351 -0.205 1.00 91.81 160 ALA A CA 1
ATOM 1273 C C . ALA A 1 160 ? -20.185 13.149 1.325 1.00 91.81 160 ALA A C 1
ATOM 1275 O O . ALA A 1 160 ? -20.755 13.965 2.036 1.00 91.81 160 ALA A O 1
ATOM 1276 N N . MET A 1 161 ? -19.563 12.074 1.820 1.00 92.62 161 MET A N 1
ATOM 1277 C CA . MET A 1 161 ? -19.423 11.764 3.254 1.00 92.62 161 MET A CA 1
ATOM 1278 C C . MET A 1 161 ? -18.053 12.170 3.826 1.00 92.62 161 MET A C 1
ATOM 1280 O O . MET A 1 161 ? -17.530 11.507 4.722 1.00 92.62 161 MET A O 1
ATOM 1284 N N . ASN A 1 162 ? -17.384 13.169 3.239 1.00 92.44 162 ASN A N 1
ATOM 1285 C CA . ASN A 1 162 ? -16.033 13.548 3.658 1.00 92.44 162 ASN A CA 1
ATOM 1286 C C . ASN A 1 162 ? -15.989 13.915 5.148 1.00 92.44 162 ASN A C 1
ATOM 1288 O O . ASN A 1 162 ? -15.082 13.478 5.842 1.00 92.44 162 ASN A O 1
ATOM 1292 N N . TYR A 1 163 ? -16.985 14.640 5.663 1.00 94.31 163 TYR A N 1
ATOM 1293 C CA . TYR A 1 163 ? -17.023 15.028 7.076 1.00 94.31 163 TYR A CA 1
ATOM 1294 C C . TYR A 1 163 ? -16.961 13.813 8.018 1.00 94.31 163 TYR A C 1
ATOM 1296 O O . TYR A 1 163 ? -16.136 13.767 8.931 1.00 94.31 163 TYR A O 1
ATOM 1304 N N . GLU A 1 164 ? -17.771 12.788 7.757 1.00 96.62 164 GLU A N 1
ATOM 1305 C CA . GLU A 1 164 ? -17.801 11.556 8.542 1.00 96.62 164 GLU A CA 1
ATOM 1306 C C . GLU A 1 164 ? -16.509 10.752 8.387 1.00 96.62 164 GLU A C 1
ATOM 1308 O O . GLU A 1 164 ? -16.006 10.193 9.363 1.00 96.62 164 GLU A O 1
ATOM 1313 N N . ILE A 1 165 ? -15.944 10.720 7.176 1.00 95.62 165 ILE A N 1
ATOM 1314 C CA . ILE A 1 165 ? -14.652 10.078 6.906 1.00 95.62 165 ILE A CA 1
ATOM 1315 C C . ILE A 1 165 ? -13.544 10.751 7.725 1.00 95.62 165 ILE A C 1
ATOM 1317 O O . ILE A 1 165 ? -12.781 10.052 8.390 1.00 95.62 165 ILE A O 1
ATOM 1321 N N . GLN A 1 166 ? -13.481 12.086 7.739 1.00 92.44 166 GLN A N 1
ATOM 1322 C CA . GLN A 1 166 ? -12.494 12.829 8.526 1.00 92.44 166 GLN A CA 1
ATOM 1323 C C . GLN A 1 166 ? -12.659 12.572 10.027 1.00 92.44 166 GLN A C 1
ATOM 1325 O O . GLN A 1 166 ? -11.681 12.283 10.716 1.00 92.44 166 GLN A O 1
ATOM 1330 N N . ALA A 1 167 ? -13.894 12.593 10.536 1.00 94.75 167 ALA A N 1
ATOM 1331 C CA . ALA A 1 167 ? -14.171 12.279 11.936 1.00 94.75 167 ALA A CA 1
ATOM 1332 C C . ALA A 1 167 ? -13.725 10.852 12.309 1.00 94.75 167 ALA A C 1
ATOM 1334 O O . ALA A 1 167 ? -13.132 10.637 13.369 1.00 94.75 167 ALA A O 1
ATOM 1335 N N . MET A 1 168 ? -13.950 9.878 11.422 1.00 95.81 168 MET A N 1
ATOM 1336 C CA . MET A 1 168 ? -13.495 8.501 11.618 1.00 95.81 168 MET A CA 1
ATOM 1337 C C . MET A 1 168 ? -11.966 8.391 11.599 1.00 95.81 168 MET A C 1
ATOM 1339 O O . MET A 1 168 ? -11.401 7.701 12.443 1.00 95.81 168 MET A O 1
ATOM 1343 N N . LEU A 1 169 ? -11.278 9.092 10.693 1.00 93.94 169 LEU A N 1
ATOM 1344 C CA . LEU A 1 169 ? -9.812 9.133 10.669 1.00 93.94 169 LEU A CA 1
ATOM 1345 C C . LEU A 1 169 ? -9.241 9.706 11.971 1.00 93.94 169 LEU A C 1
ATOM 1347 O O . LEU A 1 169 ? -8.303 9.135 12.527 1.00 93.94 169 LEU A O 1
ATOM 1351 N N . VAL A 1 170 ? -9.832 10.786 12.496 1.00 92.75 170 VAL A N 1
ATOM 1352 C CA . VAL A 1 170 ? -9.433 11.368 13.789 1.00 92.75 170 VAL A CA 1
ATOM 1353 C C . VAL A 1 170 ? -9.630 10.361 14.922 1.00 92.75 170 VAL A C 1
ATOM 1355 O O . VAL A 1 170 ? -8.709 10.148 15.712 1.00 92.75 170 VAL A O 1
ATOM 1358 N N . LYS A 1 171 ? -10.785 9.687 14.971 1.00 95.12 171 LYS A N 1
ATOM 1359 C CA . LYS A 1 171 ? -11.063 8.646 15.968 1.00 95.12 171 LYS A CA 1
ATOM 1360 C C . LYS A 1 171 ? -10.018 7.526 15.921 1.00 95.12 171 LYS A C 1
ATOM 1362 O O . LYS A 1 171 ? -9.400 7.225 16.941 1.00 95.12 171 LYS A O 1
ATOM 1367 N N . LEU A 1 172 ? -9.777 6.957 14.738 1.00 94.56 172 LEU A N 1
ATOM 1368 C CA . LEU A 1 172 ? -8.800 5.882 14.549 1.00 94.56 172 LEU A CA 1
ATOM 1369 C C . LEU A 1 172 ? -7.391 6.331 14.943 1.00 94.56 172 LEU A C 1
ATOM 1371 O O . LEU A 1 172 ? -6.667 5.576 15.583 1.00 94.56 172 LEU A O 1
ATOM 1375 N N . ARG A 1 173 ? -7.009 7.574 14.629 1.00 91.31 173 ARG A N 1
ATOM 1376 C CA . ARG A 1 173 ? -5.721 8.147 15.041 1.00 91.31 173 ARG A CA 1
ATOM 1377 C C . ARG A 1 173 ? -5.557 8.174 16.554 1.00 91.31 173 ARG A C 1
ATOM 1379 O O . ARG A 1 173 ? -4.487 7.816 17.047 1.00 91.31 173 ARG A O 1
ATOM 1386 N N . MET A 1 174 ? -6.589 8.581 17.289 1.00 92.56 174 MET A N 1
ATOM 1387 C CA . MET A 1 174 ? -6.546 8.617 18.753 1.00 92.56 174 MET A CA 1
ATOM 1388 C C . MET A 1 174 ? -6.464 7.206 19.349 1.00 92.56 174 MET A C 1
ATOM 1390 O O . MET A 1 174 ? -5.609 6.958 20.198 1.00 92.56 174 MET A O 1
ATOM 1394 N N . GLU A 1 175 ? -7.287 6.271 18.867 1.00 94.81 175 GLU A N 1
ATOM 1395 C CA . GLU A 1 175 ? -7.304 4.879 19.342 1.00 94.81 175 GLU A CA 1
ATOM 1396 C C . GLU A 1 175 ? -5.987 4.153 19.034 1.00 94.81 175 GLU A C 1
ATOM 1398 O O . GLU A 1 175 ? -5.423 3.476 19.892 1.00 94.81 175 GLU A O 1
ATOM 1403 N N . MET A 1 176 ? -5.439 4.346 17.833 1.00 93.88 176 MET A N 1
ATOM 1404 C CA . MET A 1 176 ? -4.150 3.775 17.449 1.00 93.88 176 MET A CA 1
ATOM 1405 C C . MET A 1 176 ? -3.002 4.343 18.280 1.00 93.88 176 MET A C 1
ATOM 1407 O O . MET A 1 176 ? -2.148 3.580 18.732 1.00 93.88 176 MET A O 1
ATOM 1411 N N . LYS A 1 177 ? -2.985 5.660 18.526 1.00 91.88 177 LYS A N 1
ATOM 1412 C CA . LYS A 1 177 ? -1.980 6.287 19.395 1.00 91.88 177 LYS A CA 1
ATOM 1413 C C . LYS A 1 177 ? -2.044 5.712 20.812 1.00 91.88 177 LYS A C 1
ATOM 1415 O O . LYS A 1 177 ? -1.003 5.394 21.377 1.00 91.88 177 LYS A O 1
ATOM 1420 N N . ALA A 1 178 ? -3.246 5.528 21.361 1.00 92.25 178 ALA A N 1
ATOM 1421 C CA . ALA A 1 178 ? -3.435 4.896 22.668 1.00 92.25 178 ALA A CA 1
ATOM 1422 C C . ALA A 1 178 ? -2.965 3.429 22.693 1.00 92.25 178 ALA A C 1
ATOM 1424 O O . ALA A 1 178 ? -2.459 2.965 23.710 1.00 92.25 178 ALA A O 1
ATOM 1425 N N . ALA A 1 179 ? -3.072 2.719 21.566 1.00 91.00 179 ALA A N 1
ATOM 1426 C CA . ALA A 1 179 ? -2.563 1.358 21.404 1.00 91.00 179 ALA A CA 1
ATOM 1427 C C . ALA A 1 179 ? -1.039 1.278 21.160 1.00 91.00 179 ALA A C 1
ATOM 1429 O O . ALA A 1 179 ? -0.504 0.175 21.067 1.00 91.00 179 ALA A O 1
ATOM 1430 N N . GLY A 1 180 ? -0.334 2.412 21.057 1.00 90.88 180 GLY A N 1
ATOM 1431 C CA . GLY A 1 180 ? 1.121 2.464 20.866 1.00 90.88 180 GLY A CA 1
ATOM 1432 C C . GLY A 1 180 ? 1.587 2.528 19.408 1.00 90.88 180 GLY A C 1
ATOM 1433 O O . GLY A 1 180 ? 2.757 2.274 19.131 1.00 90.88 180 GLY A O 1
ATOM 1434 N N . TYR A 1 181 ? 0.706 2.859 18.461 1.00 88.81 181 TYR A N 1
ATOM 1435 C CA . TYR A 1 181 ? 1.110 3.102 17.075 1.00 88.81 181 TYR A CA 1
ATOM 1436 C C . TYR A 1 181 ? 1.944 4.382 16.950 1.00 88.81 181 TYR A C 1
ATOM 1438 O O . TYR A 1 181 ? 1.537 5.454 17.409 1.00 88.81 181 TYR A O 1
ATOM 1446 N N . VAL A 1 182 ? 3.069 4.269 16.246 1.00 84.19 182 VAL A N 1
ATOM 1447 C CA . VAL A 1 182 ? 3.937 5.385 15.863 1.00 84.19 182 VAL A CA 1
ATOM 1448 C C . VAL A 1 182 ? 3.928 5.483 14.334 1.00 84.19 182 VAL A C 1
ATOM 1450 O O . VAL A 1 182 ? 4.300 4.504 13.684 1.00 84.19 182 VAL A O 1
ATOM 1453 N N . PRO A 1 183 ? 3.475 6.609 13.747 1.00 78.69 183 PRO A N 1
ATOM 1454 C CA . PRO A 1 183 ? 3.517 6.802 12.302 1.00 78.69 183 PRO A CA 1
ATOM 1455 C C . PRO A 1 183 ? 4.959 6.800 11.791 1.00 78.69 183 PRO A C 1
ATOM 1457 O O . PRO A 1 183 ? 5.811 7.472 12.371 1.00 78.69 183 PRO A O 1
ATOM 1460 N N . ASP A 1 184 ? 5.214 6.100 10.688 1.00 74.12 184 ASP A N 1
ATOM 1461 C CA . ASP A 1 184 ? 6.518 6.146 10.023 1.00 74.12 184 ASP A CA 1
ATOM 1462 C C . ASP A 1 184 ? 6.505 7.234 8.938 1.00 74.12 184 ASP A C 1
ATOM 1464 O O . ASP A 1 184 ? 5.940 7.070 7.851 1.00 74.12 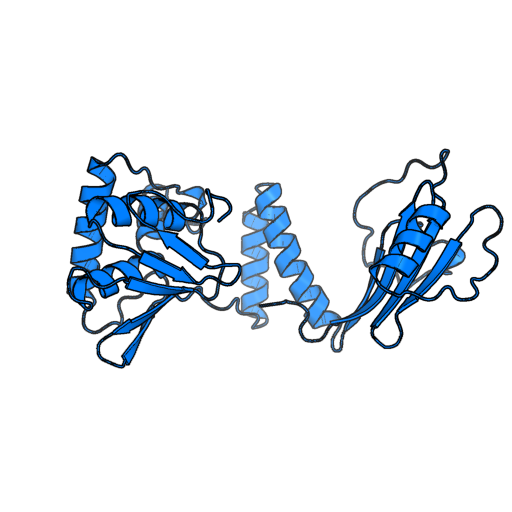184 ASP A O 1
ATOM 1468 N N . THR A 1 185 ? 7.110 8.378 9.260 1.00 67.69 185 THR A N 1
ATOM 1469 C CA . THR A 1 185 ? 7.161 9.572 8.406 1.00 67.69 185 THR A CA 1
ATOM 1470 C C . THR A 1 185 ? 8.068 9.409 7.188 1.00 67.69 185 THR A C 1
ATOM 1472 O O . THR A 1 185 ? 7.959 10.212 6.260 1.00 67.69 185 THR A O 1
ATOM 1475 N N . ASN A 1 186 ? 8.882 8.345 7.114 1.00 66.50 186 ASN A N 1
ATOM 1476 C CA . ASN A 1 186 ? 9.670 8.026 5.916 1.00 66.50 186 ASN A CA 1
ATOM 1477 C C . ASN A 1 186 ? 8.787 7.703 4.699 1.00 66.50 186 ASN A C 1
ATOM 1479 O O . ASN A 1 186 ? 9.263 7.721 3.566 1.00 66.50 186 ASN A O 1
ATOM 1483 N N . TYR A 1 187 ? 7.499 7.413 4.919 1.00 61.81 187 TYR A N 1
ATOM 1484 C CA . TYR A 1 187 ? 6.526 7.142 3.858 1.00 61.81 187 TYR A CA 1
ATOM 1485 C C . TYR A 1 187 ? 5.667 8.353 3.465 1.00 61.81 187 TYR A C 1
ATOM 1487 O O . TYR A 1 187 ? 4.773 8.199 2.631 1.00 61.81 187 TYR A O 1
ATOM 1495 N N . ALA A 1 188 ? 5.908 9.531 4.046 1.00 58.03 188 ALA A N 1
ATOM 1496 C CA . ALA A 1 188 ? 5.280 10.780 3.623 1.00 58.03 188 ALA A CA 1
ATOM 1497 C C . ALA A 1 188 ? 5.944 11.350 2.355 1.00 58.03 188 ALA A C 1
ATOM 1499 O O . ALA A 1 188 ? 7.050 10.960 1.976 1.00 58.03 188 ALA A O 1
ATOM 1500 N N . LEU A 1 189 ? 5.288 12.318 1.704 1.00 54.00 189 LEU A N 1
ATOM 1501 C CA . LEU A 1 189 ? 5.953 13.141 0.690 1.00 54.00 189 LEU A CA 1
ATOM 1502 C C . LEU A 1 189 ? 7.139 13.889 1.327 1.00 54.00 189 LEU A C 1
ATOM 1504 O O . LEU A 1 189 ? 7.044 14.399 2.441 1.00 54.00 189 LEU A O 1
ATOM 1508 N N . TYR A 1 190 ? 8.269 13.912 0.620 1.00 44.19 190 TYR A N 1
ATOM 1509 C CA . TYR A 1 190 ? 9.555 14.356 1.168 1.00 44.19 190 TYR A CA 1
ATOM 1510 C C . TYR A 1 190 ? 9.606 15.864 1.486 1.00 44.19 190 TYR A C 1
ATOM 1512 O O . TYR A 1 190 ? 10.234 16.235 2.477 1.00 44.19 190 TYR A O 1
ATOM 1520 N N . ASP A 1 191 ? 8.878 16.692 0.725 1.00 42.25 191 ASP A N 1
ATOM 1521 C CA . ASP A 1 191 ? 8.838 18.167 0.829 1.00 42.25 191 ASP A CA 1
ATOM 1522 C C . ASP A 1 191 ? 7.857 18.696 1.894 1.00 42.25 191 ASP A C 1
ATOM 1524 O O . ASP A 1 191 ? 7.235 19.738 1.715 1.00 42.25 191 ASP A O 1
ATOM 1528 N N . LEU A 1 192 ? 7.675 17.961 2.989 1.00 43.31 192 LEU A N 1
ATOM 1529 C CA . LEU A 1 192 ? 6.794 18.349 4.091 1.00 43.31 192 LEU A CA 1
ATOM 1530 C C . LEU A 1 192 ? 7.603 18.450 5.390 1.00 43.31 192 LEU A C 1
ATOM 1532 O O . LEU A 1 192 ? 8.510 17.640 5.626 1.00 43.31 192 LEU A O 1
ATOM 1536 N N . GLU A 1 193 ? 7.281 19.427 6.237 1.00 32.59 193 GLU A N 1
ATOM 1537 C CA . GLU A 1 193 ? 7.834 19.504 7.598 1.00 32.59 193 GLU A CA 1
ATOM 1538 C C . GLU A 1 193 ? 7.455 18.242 8.401 1.00 32.59 193 GLU A C 1
ATOM 1540 O O . GLU A 1 193 ? 6.504 17.548 8.050 1.00 32.59 193 GLU A O 1
ATOM 1545 N N . GLU A 1 194 ? 8.173 17.876 9.471 1.00 46.00 194 GLU A N 1
ATOM 1546 C CA . GLU A 1 194 ? 7.904 16.607 10.188 1.00 46.00 194 GLU A CA 1
ATOM 1547 C C . GLU A 1 194 ? 6.454 16.487 10.696 1.00 46.00 194 GLU A C 1
ATOM 1549 O O . GLU A 1 194 ? 5.849 15.414 10.608 1.00 46.00 194 GLU A O 1
ATOM 1554 N N . GLU A 1 195 ? 5.863 17.597 11.146 1.00 40.00 195 GLU A N 1
ATOM 1555 C CA . GLU A 1 195 ? 4.450 17.674 11.538 1.00 40.00 195 GLU A CA 1
ATOM 1556 C C . GLU A 1 195 ? 3.502 17.463 10.347 1.00 40.00 195 GLU A C 1
ATOM 1558 O O . GLU A 1 195 ? 2.491 16.757 10.450 1.00 40.00 195 GLU A O 1
ATOM 1563 N N . GLU A 1 196 ? 3.853 18.001 9.181 1.00 45.16 196 GLU A N 1
ATOM 1564 C CA . GLU A 1 196 ? 3.112 17.808 7.938 1.00 45.16 196 GLU A CA 1
ATOM 1565 C C . GLU A 1 196 ? 3.280 16.383 7.398 1.00 45.16 196 GLU A C 1
ATOM 1567 O O . GLU A 1 196 ? 2.300 15.797 6.950 1.00 45.16 196 GLU A O 1
ATOM 1572 N N . LYS A 1 197 ? 4.458 15.760 7.538 1.00 53.78 197 LYS A N 1
ATOM 1573 C CA . LYS A 1 197 ? 4.714 14.349 7.193 1.00 53.78 197 LYS A CA 1
ATOM 1574 C C . LYS A 1 197 ? 3.893 13.396 8.046 1.00 53.78 197 LYS A C 1
ATOM 1576 O O . LYS A 1 197 ? 3.292 12.455 7.525 1.00 53.78 197 LYS A O 1
ATOM 1581 N N . MET A 1 198 ? 3.823 13.653 9.354 1.00 54.03 198 MET A N 1
ATOM 1582 C CA . MET A 1 198 ? 2.951 12.901 10.259 1.00 54.03 198 MET A CA 1
ATOM 1583 C C . MET A 1 198 ? 1.485 13.023 9.853 1.00 54.03 198 MET A C 1
ATOM 1585 O O . MET A 1 198 ? 0.725 12.074 10.026 1.00 54.03 198 MET A O 1
ATOM 1589 N N . THR A 1 199 ? 1.079 14.176 9.328 1.00 58.38 199 THR A N 1
ATOM 1590 C CA . THR A 1 199 ? -0.297 14.427 8.897 1.00 58.38 199 THR A CA 1
ATOM 1591 C C . THR A 1 199 ? -0.565 13.822 7.507 1.00 58.38 199 THR A C 1
ATOM 1593 O O . THR A 1 199 ? -1.630 13.252 7.277 1.00 58.38 199 THR A O 1
ATOM 1596 N N . GLU A 1 200 ? 0.428 13.821 6.618 1.00 66.06 200 GLU A N 1
ATOM 1597 C CA . GLU A 1 200 ? 0.387 13.265 5.261 1.00 66.06 200 GLU A CA 1
ATOM 1598 C C . GLU A 1 200 ? 0.058 11.776 5.250 1.00 66.06 200 GLU A C 1
ATOM 1600 O O . GLU A 1 200 ? -0.846 11.331 4.538 1.00 66.06 200 GLU A O 1
ATOM 1605 N N . VAL A 1 201 ? 0.752 11.001 6.091 1.00 67.69 201 VAL A N 1
ATOM 1606 C CA . VAL A 1 201 ? 0.568 9.547 6.146 1.00 67.69 201 VAL A CA 1
ATOM 1607 C C . VAL A 1 201 ? -0.835 9.153 6.596 1.00 67.69 201 VAL A C 1
ATOM 1609 O O . VAL A 1 201 ? -1.294 8.050 6.293 1.00 67.69 201 VAL A O 1
ATOM 1612 N N . TRP A 1 202 ? -1.554 10.028 7.305 1.00 77.62 202 TRP A N 1
ATOM 1613 C CA . TRP A 1 202 ? -2.955 9.802 7.675 1.00 77.62 202 TRP A CA 1
ATOM 1614 C C . TRP A 1 202 ? -3.922 9.983 6.512 1.00 77.62 202 TRP A C 1
ATOM 1616 O O . TRP A 1 202 ? -4.968 9.333 6.491 1.00 77.62 202 TRP A O 1
ATOM 1626 N N . TYR A 1 203 ? -3.546 10.783 5.521 1.00 81.69 203 TYR A N 1
ATOM 1627 C CA . TYR A 1 203 ? -4.350 11.051 4.336 1.00 81.69 203 TYR A CA 1
ATOM 1628 C C . TYR A 1 203 ? -3.982 10.172 3.145 1.00 81.69 203 TYR A C 1
ATOM 1630 O O . TYR A 1 203 ? -4.345 10.483 2.012 1.00 81.69 203 TYR A O 1
ATOM 1638 N N . HIS A 1 204 ? -3.305 9.047 3.376 1.00 87.62 204 HIS A N 1
ATOM 1639 C CA . HIS A 1 204 ? -3.146 8.019 2.357 1.00 87.62 204 HIS A CA 1
ATOM 1640 C C . HIS A 1 204 ? -4.507 7.435 1.960 1.00 87.62 204 HIS A C 1
ATOM 1642 O O . HIS A 1 204 ? -5.357 7.144 2.807 1.00 87.62 204 HIS A O 1
ATOM 1648 N N . SER A 1 205 ? -4.685 7.205 0.656 1.00 89.56 205 SER A N 1
ATOM 1649 C CA . SER A 1 205 ? -5.934 6.697 0.071 1.00 89.56 205 SER A CA 1
ATOM 1650 C C . SER A 1 205 ? -6.468 5.431 0.758 1.00 89.56 205 SER A C 1
ATOM 1652 O O . SER A 1 205 ? -7.674 5.234 0.850 1.00 89.56 205 SER A O 1
ATOM 1654 N N . GLU A 1 206 ? -5.568 4.583 1.258 1.00 93.50 206 GLU A N 1
ATOM 1655 C CA . GLU A 1 206 ? -5.840 3.324 1.941 1.00 93.50 206 GLU A CA 1
ATOM 1656 C C . GLU A 1 206 ? -6.609 3.571 3.240 1.00 93.50 206 GLU A C 1
ATOM 1658 O O . GLU A 1 206 ? -7.641 2.947 3.485 1.00 93.50 206 GLU A O 1
ATOM 1663 N N . LYS A 1 207 ? -6.127 4.514 4.060 1.00 94.81 207 LYS A N 1
ATOM 1664 C CA . LYS A 1 207 ? -6.739 4.864 5.346 1.00 94.81 207 LYS A CA 1
ATOM 1665 C C . LYS A 1 207 ? -8.077 5.564 5.138 1.00 94.81 207 LYS A C 1
ATOM 1667 O O . LYS A 1 207 ? -9.031 5.241 5.838 1.00 94.81 207 LYS A O 1
ATOM 1672 N N . ILE A 1 208 ? -8.171 6.444 4.137 1.00 95.19 208 ILE A N 1
ATOM 1673 C CA . ILE A 1 208 ? -9.428 7.102 3.744 1.00 95.19 208 ILE A CA 1
ATOM 1674 C C . ILE A 1 208 ? -10.466 6.047 3.327 1.00 95.19 208 ILE A C 1
ATOM 1676 O O . ILE A 1 208 ? -11.589 6.045 3.834 1.00 95.19 208 ILE A O 1
ATOM 1680 N N . ALA A 1 209 ? -10.077 5.098 2.469 1.00 95.75 209 ALA A N 1
ATOM 1681 C CA . ALA A 1 209 ? -10.951 4.008 2.046 1.00 95.75 209 ALA A CA 1
ATOM 1682 C C . ALA A 1 209 ? -11.392 3.136 3.233 1.00 95.75 209 ALA A C 1
ATOM 1684 O O . ALA A 1 209 ? -12.566 2.789 3.334 1.00 95.75 209 ALA A O 1
ATOM 1685 N N . LEU A 1 210 ? -10.489 2.811 4.161 1.00 97.31 210 LEU A N 1
ATOM 1686 C CA . LEU A 1 210 ? -10.829 2.042 5.359 1.00 97.31 210 LEU A CA 1
ATOM 1687 C C . LEU A 1 210 ? -11.781 2.794 6.294 1.00 97.31 210 LEU A C 1
ATOM 1689 O O . LEU A 1 210 ? -12.757 2.204 6.754 1.00 97.31 210 LEU A O 1
ATOM 1693 N N . ALA A 1 211 ? -11.545 4.084 6.530 1.00 97.00 211 ALA A N 1
ATOM 1694 C CA . ALA A 1 211 ? -12.439 4.929 7.314 1.00 97.00 211 ALA A CA 1
ATOM 1695 C C . ALA A 1 211 ? -13.849 4.954 6.707 1.00 97.00 211 ALA A C 1
ATOM 1697 O O . ALA A 1 211 ? -14.826 4.695 7.410 1.00 97.00 211 ALA A O 1
ATOM 1698 N N . PHE A 1 212 ? -13.960 5.146 5.388 1.00 96.81 212 PHE A N 1
ATOM 1699 C CA . PHE A 1 212 ? -15.238 5.027 4.687 1.00 96.81 212 PHE A CA 1
ATOM 1700 C C . PHE A 1 212 ? -15.858 3.630 4.837 1.00 96.81 212 PHE A C 1
ATOM 1702 O O . PHE A 1 212 ? -17.045 3.511 5.136 1.00 96.81 212 PHE A O 1
ATOM 1709 N N . GLY A 1 213 ? -15.067 2.565 4.682 1.00 96.94 213 GLY A N 1
ATOM 1710 C CA . GLY A 1 213 ? -15.527 1.184 4.837 1.00 96.94 213 GLY A CA 1
ATOM 1711 C C . GLY A 1 213 ? -16.102 0.896 6.226 1.00 96.94 213 GLY A C 1
ATOM 1712 O O . GLY A 1 213 ? -17.120 0.216 6.336 1.00 96.94 213 GLY A O 1
ATOM 1713 N N . LEU A 1 214 ? -15.502 1.455 7.280 1.00 96.94 214 LEU A N 1
ATOM 1714 C CA . LEU A 1 214 ? -15.984 1.325 8.659 1.00 96.94 214 LEU A CA 1
ATOM 1715 C C . LEU A 1 214 ? -17.317 2.046 8.893 1.00 96.94 214 LEU A C 1
ATOM 1717 O O . LEU A 1 214 ? -18.117 1.573 9.696 1.00 96.94 214 LEU A O 1
ATOM 1721 N N . ILE A 1 215 ? -17.565 3.151 8.186 1.00 96.38 215 ILE A N 1
ATOM 1722 C CA . ILE A 1 215 ? -18.822 3.909 8.259 1.00 96.38 215 ILE A CA 1
ATOM 1723 C C . ILE A 1 215 ? -19.920 3.229 7.432 1.00 96.38 215 ILE A C 1
ATOM 1725 O O . ILE A 1 215 ? -21.057 3.088 7.878 1.00 96.38 215 ILE A O 1
ATOM 1729 N N . ALA A 1 216 ? -19.598 2.834 6.199 1.00 94.19 216 ALA A N 1
ATOM 1730 C CA . ALA A 1 216 ? -20.589 2.435 5.205 1.00 94.19 216 ALA A CA 1
ATOM 1731 C C . ALA A 1 216 ? -20.967 0.948 5.261 1.00 94.19 216 ALA A C 1
ATOM 1733 O O . ALA A 1 216 ? -22.060 0.587 4.816 1.00 94.19 216 ALA A O 1
ATOM 1734 N N . ILE A 1 217 ? -20.077 0.084 5.763 1.00 94.19 217 ILE A N 1
ATOM 1735 C CA . ILE A 1 217 ? -20.281 -1.368 5.789 1.00 94.19 217 ILE A CA 1
ATOM 1736 C C . ILE A 1 217 ? -20.657 -1.803 7.217 1.00 94.19 217 ILE A C 1
ATOM 1738 O O . ILE A 1 217 ? -19.865 -1.564 8.136 1.00 94.19 217 ILE A O 1
ATOM 1742 N N . PRO A 1 218 ? -21.788 -2.514 7.417 1.00 93.56 218 PRO A N 1
ATOM 1743 C CA . PRO A 1 218 ? -22.265 -2.933 8.737 1.00 93.56 218 PRO A CA 1
ATOM 1744 C C . PRO A 1 218 ? -21.208 -3.649 9.595 1.00 93.56 218 PRO A C 1
ATOM 1746 O O . PRO A 1 218 ? -20.391 -4.391 9.038 1.00 93.56 218 PRO A O 1
ATOM 1749 N N . PRO A 1 219 ? -21.219 -3.474 10.931 1.00 92.25 219 PRO A N 1
ATOM 1750 C CA . PRO A 1 219 ? -20.317 -4.183 11.840 1.00 92.25 219 PRO A CA 1
ATOM 1751 C C . PRO A 1 219 ? -20.324 -5.705 11.621 1.00 92.25 219 PRO A C 1
ATOM 1753 O O . PRO A 1 219 ? -21.349 -6.287 11.276 1.00 92.25 219 PRO A O 1
ATOM 1756 N N . GLY A 1 220 ? -19.170 -6.353 11.800 1.00 89.75 220 GLY A N 1
ATOM 1757 C CA . GLY A 1 220 ? -19.004 -7.805 11.628 1.00 89.75 220 GLY A CA 1
ATOM 1758 C C . GLY A 1 220 ? -18.782 -8.287 10.185 1.00 89.75 220 GLY A C 1
ATOM 1759 O O . GLY A 1 220 ? -18.261 -9.380 9.989 1.00 89.75 220 GLY A O 1
ATOM 1760 N N . VAL A 1 221 ? -19.093 -7.482 9.163 1.00 94.19 221 VAL A N 1
ATOM 1761 C CA . VAL A 1 221 ? -18.842 -7.848 7.753 1.00 94.19 221 VAL A CA 1
ATOM 1762 C C . VAL A 1 221 ? -17.398 -7.504 7.357 1.00 94.19 221 VAL A C 1
ATOM 1764 O O . VAL A 1 221 ? -16.999 -6.368 7.573 1.00 94.19 221 VAL A O 1
ATOM 1767 N N . PRO A 1 222 ? -16.591 -8.372 6.727 1.00 95.00 222 PRO A N 1
ATOM 1768 C CA . PRO A 1 222 ? -15.225 -8.003 6.333 1.00 95.00 222 PRO A CA 1
ATOM 1769 C C . PRO A 1 222 ? -15.163 -6.805 5.368 1.00 95.00 222 PRO A C 1
ATOM 1771 O O . PRO A 1 222 ? -15.948 -6.727 4.417 1.00 95.00 222 PRO A O 1
ATOM 1774 N N . ILE A 1 223 ? -14.212 -5.888 5.580 1.00 97.69 223 ILE A N 1
ATOM 1775 C CA . ILE A 1 223 ? -13.982 -4.732 4.692 1.00 97.69 223 ILE A CA 1
ATOM 1776 C C . ILE A 1 223 ? -12.977 -5.132 3.613 1.00 97.69 223 ILE A C 1
ATOM 1778 O O . ILE A 1 223 ? -11.887 -5.590 3.935 1.00 97.69 223 ILE A O 1
ATOM 1782 N N . ARG A 1 224 ? -13.324 -4.946 2.334 1.00 97.12 224 ARG A N 1
ATOM 1783 C CA . ARG A 1 224 ? -12.469 -5.304 1.188 1.00 97.12 224 ARG A CA 1
ATOM 1784 C C . ARG A 1 224 ? -12.050 -4.058 0.419 1.00 97.12 224 ARG A C 1
ATOM 1786 O O . ARG A 1 224 ? -12.906 -3.379 -0.141 1.00 97.12 224 ARG A O 1
ATOM 1793 N N . ILE A 1 225 ? -10.751 -3.786 0.373 1.00 97.00 225 ILE A N 1
ATOM 1794 C CA . ILE A 1 225 ? -10.155 -2.626 -0.301 1.00 97.00 225 ILE A CA 1
ATOM 1795 C C . ILE A 1 225 ? -9.210 -3.120 -1.395 1.00 97.00 225 ILE A C 1
ATOM 1797 O O . ILE A 1 225 ? -8.499 -4.105 -1.219 1.00 97.00 225 ILE A O 1
ATOM 1801 N N . THR A 1 226 ? -9.196 -2.440 -2.537 1.00 93.44 226 THR A N 1
ATOM 1802 C CA . THR A 1 226 ? -8.213 -2.669 -3.602 1.00 93.44 226 THR A CA 1
ATOM 1803 C C . THR A 1 226 ? -7.361 -1.422 -3.800 1.00 93.44 226 THR A C 1
ATOM 1805 O O . THR A 1 226 ? -7.892 -0.316 -3.773 1.00 93.44 226 THR A O 1
ATOM 1808 N N . LYS A 1 227 ? -6.056 -1.605 -4.011 1.00 87.25 227 LYS A N 1
ATOM 1809 C CA . LYS A 1 227 ? -5.056 -0.562 -4.258 1.00 87.25 227 LYS A CA 1
ATOM 1810 C C . LYS A 1 227 ? -4.329 -0.844 -5.577 1.00 87.25 227 LYS A C 1
ATOM 1812 O O . LYS A 1 227 ? -3.971 -1.982 -5.872 1.00 87.25 227 LYS A O 1
ATOM 1817 N N . ASN A 1 228 ? -4.082 0.196 -6.375 1.00 77.50 228 ASN A N 1
ATOM 1818 C CA . ASN A 1 228 ? -3.351 0.081 -7.649 1.00 77.50 228 ASN A CA 1
ATOM 1819 C C . ASN A 1 228 ? -1.810 0.009 -7.509 1.00 77.50 228 ASN A C 1
ATOM 1821 O O . ASN A 1 228 ? -1.118 -0.383 -8.453 1.00 77.50 228 ASN A O 1
ATOM 1825 N N . LEU A 1 229 ? -1.272 0.391 -6.352 1.00 78.81 229 LEU A N 1
ATOM 1826 C CA . LEU A 1 229 ? 0.143 0.331 -5.966 1.00 78.81 229 LEU A CA 1
ATOM 1827 C C . LEU A 1 229 ? 0.349 -0.674 -4.823 1.00 78.81 229 LEU A C 1
ATOM 1829 O O . LEU A 1 229 ? -0.623 -1.107 -4.217 1.00 78.81 229 LEU A O 1
ATOM 1833 N N . ARG A 1 230 ? 1.601 -1.032 -4.521 1.00 79.25 230 ARG A N 1
ATOM 1834 C CA . ARG A 1 230 ? 1.947 -1.795 -3.309 1.00 79.25 230 ARG A CA 1
ATOM 1835 C C . ARG A 1 230 ? 1.575 -0.969 -2.077 1.00 79.25 230 ARG A C 1
ATOM 1837 O O . ARG A 1 230 ? 1.767 0.250 -2.095 1.00 79.25 230 ARG A O 1
ATOM 1844 N N . ILE A 1 231 ? 1.038 -1.607 -1.039 1.00 83.62 231 ILE A N 1
ATOM 1845 C CA . ILE A 1 231 ? 0.748 -0.913 0.224 1.00 83.62 231 ILE A CA 1
ATOM 1846 C C . ILE A 1 231 ? 2.059 -0.421 0.859 1.00 83.62 231 ILE A C 1
ATOM 1848 O O . ILE A 1 231 ? 3.060 -1.134 0.840 1.00 83.62 231 ILE A O 1
ATOM 1852 N N . CYS A 1 232 ? 2.087 0.801 1.400 1.00 83.81 232 CYS A N 1
ATOM 1853 C CA . CYS A 1 232 ? 3.272 1.276 2.123 1.00 83.81 232 CYS A CA 1
ATOM 1854 C C . CYS A 1 232 ? 3.363 0.654 3.527 1.00 83.81 232 CYS A C 1
ATOM 1856 O O . CYS A 1 232 ? 2.344 0.266 4.108 1.00 83.81 232 CYS A O 1
ATOM 1858 N N . GLY A 1 233 ? 4.573 0.602 4.093 1.00 83.31 233 GLY A N 1
ATOM 1859 C CA . GLY A 1 233 ? 4.820 0.010 5.413 1.00 83.31 233 GLY A CA 1
ATOM 1860 C C . GLY A 1 233 ? 4.013 0.663 6.543 1.00 83.31 233 GLY A C 1
ATOM 1861 O O . GLY A 1 233 ? 3.491 -0.036 7.417 1.00 83.31 233 GLY A O 1
ATOM 1862 N N . ASP A 1 234 ? 3.820 1.984 6.487 1.00 88.06 234 ASP A N 1
ATOM 1863 C CA . ASP A 1 234 ? 2.991 2.707 7.455 1.00 88.06 234 ASP A CA 1
ATOM 1864 C C . ASP A 1 234 ? 1.507 2.306 7.373 1.00 88.06 234 ASP A C 1
ATOM 1866 O O . ASP A 1 234 ? 0.898 1.959 8.385 1.00 88.06 234 ASP A O 1
ATOM 1870 N N . CYS A 1 235 ? 0.925 2.266 6.167 1.00 90.94 235 CYS A N 1
ATOM 1871 C CA . CYS A 1 235 ? -0.463 1.830 5.980 1.00 90.94 235 CYS A CA 1
ATOM 1872 C C . CYS A 1 235 ? -0.649 0.359 6.351 1.00 90.94 235 CYS A C 1
ATOM 1874 O O . CYS A 1 235 ? -1.645 0.011 6.981 1.00 90.94 235 CYS A O 1
ATOM 1876 N N . HIS A 1 236 ? 0.320 -0.496 6.026 1.00 93.50 236 HIS A N 1
ATOM 1877 C CA . HIS A 1 236 ? 0.310 -1.893 6.441 1.00 93.50 236 HIS A CA 1
ATOM 1878 C C . HIS A 1 236 ? 0.278 -2.024 7.973 1.00 93.50 236 HIS A C 1
ATOM 1880 O O . HIS A 1 236 ? -0.536 -2.761 8.533 1.00 93.50 236 HIS A O 1
ATOM 1886 N N . THR A 1 237 ? 1.117 -1.257 8.671 1.00 93.12 237 THR A N 1
ATOM 1887 C CA . THR A 1 237 ? 1.142 -1.231 10.138 1.00 93.12 237 THR A CA 1
ATOM 1888 C C . THR A 1 237 ? -0.157 -0.670 10.707 1.00 93.12 237 THR A C 1
ATOM 1890 O O . THR A 1 237 ? -0.748 -1.290 11.589 1.00 93.12 237 THR A O 1
ATOM 1893 N N . ALA A 1 238 ? -0.666 0.432 10.157 1.00 94.44 238 ALA A N 1
ATOM 1894 C CA . ALA A 1 238 ? -1.935 1.016 10.569 1.00 94.44 238 ALA A CA 1
ATOM 1895 C C . ALA A 1 238 ? -3.096 0.020 10.456 1.00 94.44 238 ALA A C 1
ATOM 1897 O O . ALA A 1 238 ? -3.873 -0.132 11.393 1.00 94.44 238 ALA A O 1
ATOM 1898 N N . PHE A 1 239 ? -3.182 -0.721 9.350 1.00 96.75 239 PHE A N 1
ATOM 1899 C CA . PHE A 1 239 ? -4.237 -1.712 9.139 1.00 96.75 239 PHE A CA 1
ATOM 1900 C C . PHE A 1 239 ? -4.167 -2.866 10.144 1.00 96.75 239 PHE A C 1
ATOM 1902 O O . PHE A 1 239 ? -5.216 -3.328 10.599 1.00 96.75 239 PHE A O 1
ATOM 1909 N N . LYS A 1 240 ? -2.961 -3.285 10.564 1.00 96.00 240 LYS A N 1
ATOM 1910 C CA . LYS A 1 240 ? -2.808 -4.217 11.692 1.00 96.00 240 LYS A CA 1
ATOM 1911 C C . LYS A 1 240 ? -3.465 -3.632 12.943 1.00 96.00 240 LYS A C 1
ATOM 1913 O O . LYS A 1 240 ? -4.418 -4.228 13.440 1.00 96.00 240 LYS A O 1
ATOM 1918 N N . PHE A 1 241 ? -3.039 -2.455 13.401 1.00 96.69 241 PHE A N 1
ATOM 1919 C CA . PHE A 1 241 ? -3.605 -1.824 14.601 1.00 96.69 241 PHE A CA 1
ATOM 1920 C C . PHE A 1 241 ? -5.127 -1.672 14.525 1.00 96.69 241 PHE A C 1
ATOM 1922 O O . PHE A 1 241 ? -5.830 -2.093 15.442 1.00 96.69 241 PHE A O 1
ATOM 1929 N N . ILE A 1 242 ? -5.643 -1.147 13.411 1.00 97.06 242 ILE A N 1
ATOM 1930 C CA . ILE A 1 242 ? -7.082 -0.930 13.231 1.00 97.06 242 ILE A CA 1
ATOM 1931 C C . ILE A 1 242 ? -7.834 -2.260 13.304 1.00 97.06 242 ILE A C 1
ATOM 1933 O O . ILE A 1 242 ? -8.824 -2.337 14.023 1.00 97.06 242 ILE A O 1
ATOM 1937 N N . SER A 1 243 ? -7.351 -3.325 12.649 1.00 96.81 243 SER A N 1
ATOM 1938 C CA . SER A 1 243 ? -8.002 -4.646 12.703 1.00 96.81 243 SER A CA 1
ATOM 1939 C C . SER A 1 243 ? -8.160 -5.185 14.131 1.00 96.81 243 SER A C 1
ATOM 1941 O O . SER A 1 243 ? -9.159 -5.840 14.433 1.00 96.81 243 SER A O 1
ATOM 1943 N N . GLY A 1 244 ? -7.197 -4.899 15.016 1.00 95.88 244 GLY A N 1
ATOM 1944 C CA . GLY A 1 244 ? -7.264 -5.252 16.433 1.00 95.88 244 GLY A CA 1
ATOM 1945 C C . GLY A 1 244 ? -8.239 -4.375 17.213 1.00 95.88 244 GLY A C 1
ATOM 1946 O O . GLY A 1 244 ? -9.069 -4.902 17.946 1.00 95.88 244 GLY A O 1
ATOM 1947 N N . ILE A 1 245 ? -8.174 -3.056 17.011 1.00 95.38 245 ILE A N 1
ATOM 1948 C CA . ILE A 1 245 ? -9.020 -2.063 17.693 1.00 95.38 245 ILE A CA 1
ATOM 1949 C C . ILE A 1 245 ? -10.501 -2.281 17.378 1.00 95.38 245 ILE A C 1
ATOM 1951 O O . ILE A 1 245 ? -11.332 -2.312 18.281 1.00 95.38 245 ILE A O 1
ATOM 1955 N N . VAL A 1 246 ? -10.840 -2.456 16.097 1.00 95.19 246 VAL A N 1
ATOM 1956 C CA . VAL A 1 246 ? -12.238 -2.611 15.672 1.00 95.19 246 VAL A CA 1
ATOM 1957 C C . VAL A 1 246 ? -12.727 -4.060 15.729 1.00 95.19 246 VAL A C 1
ATOM 1959 O O . VAL A 1 246 ? -13.903 -4.311 15.472 1.00 95.19 246 VAL A O 1
ATOM 1962 N N . GLY A 1 247 ? -11.836 -5.020 16.013 1.00 95.19 247 GLY A N 1
ATOM 1963 C CA . GLY A 1 247 ? -12.158 -6.449 16.069 1.00 95.19 247 GLY A CA 1
ATOM 1964 C C . GLY A 1 247 ? -12.739 -7.000 14.761 1.00 95.19 247 GLY A C 1
ATOM 1965 O O . GLY A 1 247 ? -13.636 -7.840 14.788 1.00 95.19 247 GLY A O 1
ATOM 1966 N N . ARG A 1 248 ? -12.277 -6.498 13.609 1.00 95.44 248 ARG A N 1
ATOM 1967 C CA . ARG A 1 248 ? -12.890 -6.743 12.293 1.00 95.44 248 ARG A CA 1
ATOM 1968 C C . ARG A 1 248 ? -11.841 -7.140 11.263 1.00 95.44 248 ARG A C 1
ATOM 1970 O O . ARG A 1 248 ? -10.774 -6.534 11.206 1.00 95.44 248 ARG A O 1
ATOM 1977 N N . GLU A 1 249 ? -12.168 -8.124 10.426 1.00 97.00 249 GLU A N 1
ATOM 1978 C CA . GLU A 1 249 ? -11.306 -8.513 9.307 1.00 97.00 249 GLU A CA 1
ATOM 1979 C C . GLU A 1 249 ? -11.282 -7.408 8.242 1.00 97.00 249 GLU A C 1
ATOM 1981 O O . GLU A 1 249 ? -12.327 -6.931 7.777 1.00 97.00 249 GLU A O 1
ATOM 1986 N N . ILE A 1 250 ? -10.072 -7.023 7.842 1.00 98.19 250 ILE A N 1
ATOM 1987 C CA . ILE A 1 250 ? -9.826 -6.091 6.745 1.00 98.19 250 ILE A CA 1
ATOM 1988 C C . ILE A 1 250 ? -8.983 -6.820 5.704 1.00 98.19 250 ILE A C 1
ATOM 1990 O O . ILE A 1 250 ? -7.931 -7.367 6.018 1.00 98.19 250 ILE A O 1
ATOM 1994 N N . ILE A 1 251 ? -9.434 -6.820 4.456 1.00 97.06 251 ILE A N 1
ATOM 1995 C CA . ILE A 1 251 ? -8.767 -7.486 3.340 1.00 97.06 251 ILE A CA 1
ATOM 1996 C C . ILE A 1 251 ? -8.338 -6.415 2.346 1.00 97.06 251 ILE A C 1
ATOM 1998 O O . ILE A 1 251 ? -9.177 -5.681 1.819 1.00 97.06 251 ILE A O 1
ATOM 2002 N N . VAL A 1 252 ? -7.040 -6.340 2.065 1.00 96.69 252 VAL A N 1
ATOM 2003 C CA . VAL A 1 252 ? -6.484 -5.421 1.069 1.00 96.69 252 VAL A CA 1
AT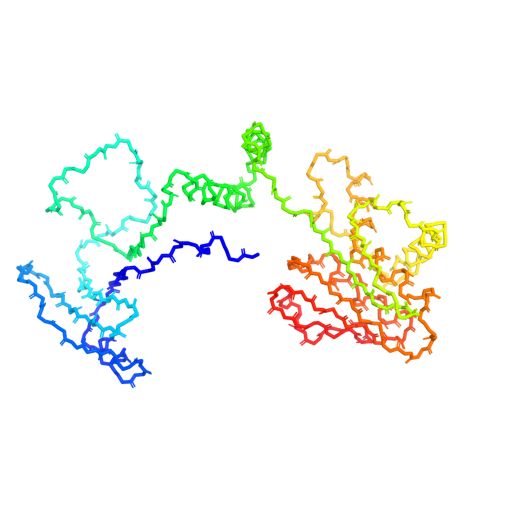OM 2004 C C . VAL A 1 252 ? -5.855 -6.213 -0.061 1.00 96.69 252 VAL A C 1
ATOM 2006 O O . VAL A 1 252 ? -4.930 -6.990 0.159 1.00 96.69 252 VAL A O 1
ATOM 2009 N N . ARG A 1 253 ? -6.327 -5.990 -1.284 1.00 93.56 253 ARG A N 1
ATOM 2010 C CA . ARG A 1 253 ? -5.629 -6.414 -2.497 1.00 93.56 253 ARG A CA 1
ATOM 2011 C C . ARG A 1 253 ? -4.761 -5.264 -2.981 1.00 93.56 253 ARG A C 1
ATOM 2013 O O . ARG A 1 253 ? -5.301 -4.225 -3.352 1.00 93.56 253 ARG A O 1
ATOM 2020 N N . ASP A 1 254 ? -3.456 -5.461 -3.044 1.00 87.12 254 ASP A N 1
ATOM 2021 C CA . ASP A 1 254 ? -2.563 -4.538 -3.739 1.00 87.12 254 ASP A CA 1
ATOM 2022 C C . ASP A 1 254 ? -2.100 -5.124 -5.086 1.00 87.12 254 ASP A C 1
ATOM 2024 O O . ASP A 1 254 ? -2.650 -6.114 -5.583 1.00 87.12 254 ASP A O 1
ATOM 2028 N N . ASN A 1 255 ? -1.122 -4.487 -5.734 1.00 77.19 255 ASN A N 1
ATOM 2029 C CA . ASN A 1 255 ? -0.608 -4.947 -7.026 1.00 77.19 255 ASN A CA 1
ATOM 2030 C C . ASN A 1 255 ? 0.292 -6.197 -6.945 1.00 77.19 255 ASN A C 1
ATOM 2032 O O . ASN A 1 255 ? 0.682 -6.717 -7.989 1.00 77.19 255 ASN A O 1
ATOM 2036 N N . SER A 1 256 ? 0.634 -6.640 -5.735 1.00 76.12 256 SER A N 1
ATOM 2037 C CA . SER A 1 256 ? 1.596 -7.703 -5.464 1.00 76.12 256 SER A CA 1
ATOM 2038 C C . SER A 1 256 ? 0.932 -8.929 -4.834 1.00 76.12 256 SER A C 1
ATOM 2040 O O . SER A 1 256 ? 1.316 -10.051 -5.156 1.00 76.12 256 SER A O 1
ATOM 2042 N N . ARG A 1 257 ? -0.035 -8.744 -3.922 1.00 85.81 257 ARG A N 1
ATOM 2043 C CA . ARG A 1 257 ? -0.667 -9.821 -3.141 1.00 85.81 257 ARG A CA 1
ATOM 2044 C C . ARG A 1 257 ? -1.962 -9.387 -2.437 1.00 85.81 257 ARG A C 1
ATOM 2046 O O . ARG A 1 257 ? -2.423 -8.251 -2.537 1.00 85.81 257 ARG A O 1
ATOM 2053 N N . PHE A 1 258 ? -2.540 -10.332 -1.697 1.00 92.06 258 PHE A N 1
ATOM 2054 C CA . PHE A 1 258 ? -3.610 -10.087 -0.735 1.00 92.06 258 PHE A CA 1
ATOM 2055 C C . PHE A 1 258 ? -3.049 -10.024 0.686 1.00 92.06 258 PHE A C 1
ATOM 2057 O O . PHE A 1 258 ? -2.261 -10.878 1.097 1.00 92.06 258 PHE A O 1
ATOM 2064 N N . HIS A 1 259 ? -3.511 -9.037 1.441 1.00 94.88 259 HIS A N 1
ATOM 2065 C CA . HIS A 1 259 ? -3.226 -8.838 2.854 1.00 94.88 259 HIS A CA 1
ATOM 2066 C C . HIS A 1 259 ? -4.515 -9.057 3.637 1.00 94.88 259 HIS A C 1
ATOM 2068 O O . HIS A 1 259 ? -5.503 -8.361 3.403 1.00 94.88 259 HIS A O 1
ATOM 2074 N N . HIS A 1 260 ? -4.512 -10.023 4.550 1.00 97.06 260 HIS A N 1
ATOM 2075 C CA . HIS A 1 260 ? -5.619 -10.252 5.475 1.00 97.06 260 HIS A CA 1
ATOM 2076 C C . HIS A 1 260 ? -5.200 -9.763 6.851 1.00 97.06 260 HIS A C 1
ATOM 2078 O O . HIS A 1 260 ? -4.314 -10.356 7.468 1.00 97.06 260 HIS A O 1
ATOM 2084 N N . PHE A 1 261 ? -5.820 -8.680 7.306 1.00 97.69 261 PHE A N 1
ATOM 2085 C CA . PHE A 1 261 ? -5.582 -8.087 8.611 1.00 97.69 261 PHE A CA 1
ATOM 2086 C C . PHE A 1 261 ? -6.652 -8.546 9.594 1.00 97.69 261 PHE A C 1
ATOM 2088 O O . PHE A 1 261 ? -7.844 -8.294 9.395 1.00 97.69 261 PHE A O 1
ATOM 2095 N N . GLN A 1 262 ? -6.218 -9.203 10.663 1.00 96.12 262 GLN A N 1
ATOM 2096 C CA . GLN A 1 262 ? -7.087 -9.683 11.728 1.00 96.12 262 GLN A CA 1
ATOM 2097 C C . GLN A 1 262 ? -6.313 -9.717 13.045 1.00 96.12 262 GLN A C 1
ATOM 2099 O O . GLN A 1 262 ? -5.174 -10.188 13.088 1.00 96.12 262 GLN A O 1
ATOM 2104 N N . SER A 1 263 ? -6.931 -9.228 14.124 1.00 94.00 263 SER A N 1
ATOM 2105 C CA . SER A 1 263 ? -6.364 -9.277 15.482 1.00 94.00 263 SER A CA 1
ATOM 2106 C C . SER A 1 263 ? -4.916 -8.767 15.549 1.00 94.00 263 SER A C 1
ATOM 2108 O O . SER A 1 263 ? -4.032 -9.426 16.098 1.00 94.00 263 SER A O 1
ATOM 2110 N N . SER A 1 264 ? -4.664 -7.602 14.946 1.00 94.38 264 SER A N 1
ATOM 2111 C CA . SER A 1 264 ? -3.345 -6.953 14.909 1.00 94.38 264 SER A CA 1
ATOM 2112 C C . SER A 1 264 ? -2.256 -7.683 14.120 1.00 94.38 264 SER A C 1
ATOM 2114 O O . SER A 1 264 ? -1.078 -7.347 14.237 1.00 94.38 264 SER A O 1
ATOM 2116 N N . LYS A 1 265 ? -2.621 -8.654 13.278 1.00 95.25 265 LYS A N 1
ATOM 2117 C CA . LYS A 1 265 ? -1.691 -9.416 12.434 1.00 95.25 265 LYS A CA 1
ATOM 2118 C C . LYS A 1 265 ? -2.094 -9.333 10.970 1.00 95.25 265 LYS A C 1
ATOM 2120 O O . LYS A 1 265 ? -3.265 -9.146 10.663 1.00 95.25 265 LYS A O 1
ATOM 2125 N N . CYS A 1 266 ? -1.115 -9.501 10.082 1.00 95.69 266 CYS A N 1
ATOM 2126 C CA . CYS A 1 266 ? -1.339 -9.643 8.647 1.00 95.69 266 CYS A CA 1
ATOM 2127 C C . CYS A 1 266 ? -0.887 -11.028 8.165 1.00 95.69 266 CYS A C 1
ATOM 2129 O O . CYS A 1 266 ? 0.160 -11.525 8.591 1.00 95.69 266 CYS A O 1
ATOM 2131 N N . SER A 1 267 ? -1.628 -11.627 7.232 1.00 93.00 267 SER A N 1
ATOM 2132 C CA . SER A 1 267 ? -1.270 -12.903 6.594 1.00 93.00 267 SER A CA 1
ATOM 2133 C C . SER A 1 267 ? 0.083 -12.886 5.872 1.00 93.00 267 SER A C 1
ATOM 2135 O O . SER A 1 267 ? 0.706 -13.937 5.733 1.00 93.00 267 SER A O 1
ATOM 2137 N N . CYS A 1 268 ? 0.573 -11.718 5.441 1.00 88.12 268 CYS A N 1
ATOM 2138 C CA . CYS A 1 268 ? 1.832 -11.597 4.703 1.00 88.12 268 CYS A CA 1
ATOM 2139 C C . CYS A 1 268 ? 3.090 -11.640 5.589 1.00 88.12 268 CYS A C 1
ATOM 2141 O O . CYS A 1 268 ? 4.190 -11.610 5.046 1.00 88.12 268 CYS A O 1
ATOM 2143 N N . ARG A 1 269 ? 2.951 -11.712 6.925 1.00 84.31 269 ARG A N 1
ATOM 2144 C CA . ARG A 1 269 ? 4.073 -11.740 7.890 1.00 84.31 269 ARG A CA 1
ATOM 2145 C C . ARG A 1 269 ? 5.075 -10.596 7.689 1.00 84.31 269 ARG A C 1
ATOM 2147 O O . ARG A 1 269 ? 6.278 -10.812 7.723 1.00 84.31 269 ARG A O 1
ATOM 2154 N N . ASP A 1 270 ? 4.553 -9.399 7.430 1.00 79.81 270 ASP A N 1
ATOM 2155 C CA . ASP A 1 270 ? 5.323 -8.168 7.212 1.00 79.81 270 ASP A CA 1
ATOM 2156 C C . ASP A 1 270 ? 6.186 -8.136 5.935 1.00 79.81 270 ASP A C 1
ATOM 2158 O O . ASP A 1 270 ? 6.954 -7.200 5.741 1.00 79.81 270 ASP A O 1
ATOM 2162 N N . TYR A 1 271 ? 5.986 -9.071 4.998 1.00 69.19 271 TYR A N 1
ATOM 2163 C CA . TYR A 1 271 ? 6.569 -9.027 3.646 1.00 69.19 271 TYR A CA 1
ATOM 2164 C C . TYR A 1 271 ? 5.811 -8.082 2.689 1.00 69.19 271 TYR A C 1
ATOM 2166 O O . TYR A 1 271 ? 5.727 -8.375 1.492 1.00 69.19 271 TYR A O 1
ATOM 2174 N N . TRP A 1 272 ? 5.212 -7.008 3.225 1.00 64.81 272 TRP A N 1
ATOM 2175 C CA . TRP A 1 272 ? 4.340 -6.065 2.511 1.00 64.81 272 TRP A CA 1
ATOM 2176 C C . TRP A 1 272 ? 4.934 -5.630 1.194 1.00 64.81 272 TRP A C 1
ATOM 2178 O O . TRP A 1 272 ? 6.133 -5.306 1.193 1.00 64.81 272 TRP A O 1
#

Sequence (272 aa):
MAVAREASLNHISRESSDIRRLANFYKEIFGFEEIESPDFGEFKVIWLNLPQAFSLHLIERSSITKLPEGPYSATSPVLDPSHLPRGHHICFSVSNFDSFVQTLKIDMLNLAAICQNRWEEATLVRKEMMDVGIKKGAGCSWLTAKNRVHVFQAKDTSHAMNYEIQAMLVKLRMEMKAAGYVPDTNYALYDLEEEEKMTEVWYHSEKIALAFGLIAIPPGVPIRITKNLRICGDCHTAFKFISGIVGREIIVRDNSRFHHFQSSKCSCRDYW

pLDDT: mean 73.31, std 19.38, range [32.59, 98.19]